Protein AF-A0A2P1BNP5-F1 (afdb_monomer_lite)

Foldseek 3Di:
DDDPDDPDVLVVWDDVVVVTGKDKDKDFCCLLDDDDVPGPSVVVLVCCLVLQFFQEKEWAAALQDAPGRTTMIITMTINHDDPVRGQKYKYFYCRVQWDADDDPHSRGTDRDPVSVVVSVVCSVVLDDDDGMDIGGSCVSDDDDDPPDDPDDDDDDDDDPDDDDDDDDDDDDDDDDDDDDDDDDDDDD

Organism: Klebsiella pneumoniae (NCBI:txid573)

Secondary structure (DSSP, 8-state):
-PPSS---GGGGSPPGGGT--EEEEEEESHHHH-S-TTSHHHHHHHHHHHTT-EEEEEEPPTT-STT----EEEEEEESS--GGGTTEEEEEE-TT--EEEEEETTEEEE--HHHHHHHHHHHHH---SSSEEEEEGGGG-------PPP-------------------------------PPPP---

InterPro domains:
  IPR003356 DNA methylase, adenine-specific [PF02384] (19-125)
  IPR029063 S-adenosyl-L-methionine-dependent methyltransferase superfamily [G3DSA:3.40.50.150] (11-140)
  IPR029063 S-adenosyl-L-methionine-dependent methyltransferase superfamily [SSF53335] (18-157)
  IPR051537 DNA Adenine N(4)/N(6)-Methyltransferase [PTHR42933] (19-136)

pLDDT: mean 73.41, std 21.56, range [28.7, 96.56]

Sequence (188 aa):
MAPCCFDAPASKLELPINGGGRAAIVLSGSPLFNGGAASGESEIRRWLLEDDLIEAIVALPTDLFFRTNIATYLWILSNKKPQERKGKVQLINATDLWTSIRNEGNKRRIVSDEQRRQILDIYAAGETGALSRMLDYRTFGYRRIRVLRPLRMTLELIRWVWSGWKPKLPGKSSLTRIRHSGAKPSSR

Structure (mmCIF, N/CA/C/O backbone):
data_AF-A0A2P1BNP5-F1
#
_entry.id   AF-A0A2P1BNP5-F1
#
loop_
_atom_site.group_PDB
_atom_site.id
_atom_site.type_symbol
_atom_site.label_atom_id
_atom_site.label_alt_id
_atom_site.label_comp_id
_atom_site.label_asym_id
_atom_site.label_entity_id
_atom_site.label_seq_id
_atom_site.pdbx_PDB_ins_code
_atom_site.Cartn_x
_atom_site.Cartn_y
_atom_site.Cartn_z
_atom_site.occupancy
_atom_site.B_iso_or_equiv
_atom_site.auth_seq_id
_atom_site.auth_comp_id
_atom_site.auth_asym_id
_atom_site.auth_atom_id
_atom_site.pdbx_PDB_model_num
ATOM 1 N N . MET A 1 1 ? -3.995 9.244 25.325 1.00 28.70 1 MET A N 1
ATOM 2 C CA . MET A 1 1 ? -2.640 9.517 25.849 1.00 28.70 1 MET A CA 1
ATOM 3 C C . MET A 1 1 ? -1.662 9.076 24.770 1.00 28.70 1 MET A C 1
ATOM 5 O O . MET A 1 1 ? -1.373 7.893 24.675 1.00 28.70 1 MET A O 1
ATOM 9 N N . ALA A 1 2 ? -1.309 9.980 23.850 1.00 31.59 2 ALA A N 1
ATOM 10 C CA . ALA A 1 2 ? -0.394 9.665 22.753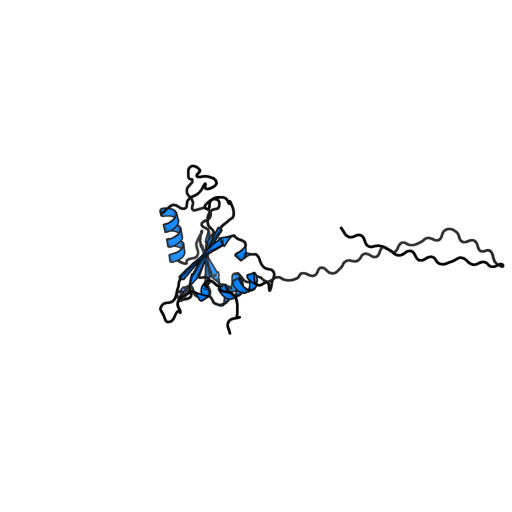 1.00 31.59 2 ALA A CA 1
ATOM 11 C C . ALA A 1 2 ? 1.033 9.581 23.318 1.00 31.59 2 ALA A C 1
ATOM 13 O O . ALA A 1 2 ? 1.411 10.481 24.073 1.00 31.59 2 ALA A O 1
ATOM 14 N N . PRO A 1 3 ? 1.806 8.520 23.033 1.00 45.09 3 PRO A N 1
ATOM 15 C CA . PRO A 1 3 ? 3.177 8.435 23.499 1.00 45.09 3 PRO A CA 1
ATOM 16 C C . PRO A 1 3 ? 3.979 9.569 22.856 1.00 45.09 3 PRO A C 1
ATOM 18 O O . PRO A 1 3 ? 4.014 9.729 21.637 1.00 45.09 3 PRO A O 1
ATOM 21 N N . CYS A 1 4 ? 4.570 10.390 23.716 1.00 32.16 4 CYS A N 1
ATOM 22 C CA . CYS A 1 4 ? 5.460 11.475 23.357 1.00 32.16 4 CYS A CA 1
ATOM 23 C C . CYS A 1 4 ? 6.640 10.929 22.536 1.00 32.16 4 CYS A C 1
ATOM 25 O O . CYS A 1 4 ? 7.206 9.893 22.881 1.00 32.16 4 CYS A O 1
ATOM 27 N N . CYS A 1 5 ? 7.032 11.678 21.504 1.00 33.69 5 CYS A N 1
ATOM 28 C CA . CYS A 1 5 ? 8.256 11.504 20.716 1.00 33.69 5 CYS A CA 1
ATOM 29 C C . CYS A 1 5 ? 8.222 10.414 19.631 1.00 33.69 5 CYS A C 1
ATOM 31 O O . CYS A 1 5 ? 8.955 9.443 19.730 1.00 33.69 5 CYS A O 1
ATOM 33 N N . PHE A 1 6 ? 7.460 10.611 18.551 1.00 39.75 6 PHE A N 1
ATOM 34 C CA . PHE A 1 6 ? 7.884 10.240 17.189 1.00 39.75 6 PHE A CA 1
ATOM 35 C C . PHE A 1 6 ? 6.990 10.989 16.187 1.00 39.75 6 PHE A C 1
ATOM 37 O O . PHE A 1 6 ? 5.772 10.826 16.215 1.00 39.75 6 PHE A O 1
ATOM 44 N N . ASP A 1 7 ? 7.576 11.823 15.320 1.00 46.25 7 ASP A N 1
ATOM 45 C CA . ASP A 1 7 ? 6.873 12.570 14.262 1.00 46.25 7 ASP A CA 1
ATOM 46 C C . ASP A 1 7 ? 6.370 11.624 13.161 1.00 46.25 7 ASP A C 1
ATOM 48 O O . ASP A 1 7 ? 6.858 11.619 12.026 1.00 46.25 7 ASP A O 1
ATOM 52 N N . ALA A 1 8 ? 5.396 10.778 13.494 1.00 58.34 8 ALA A N 1
ATOM 53 C CA . ALA A 1 8 ? 4.700 9.979 12.506 1.00 58.34 8 ALA A CA 1
ATOM 54 C C . ALA A 1 8 ? 4.024 10.931 11.503 1.00 58.34 8 ALA A C 1
ATOM 56 O O . ALA A 1 8 ? 3.438 11.925 11.917 1.00 58.34 8 ALA A O 1
ATOM 57 N N . 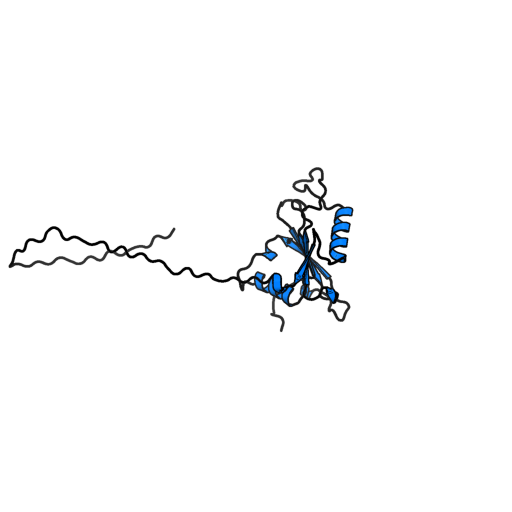PRO A 1 9 ? 4.037 10.653 10.190 1.00 63.75 9 PRO A N 1
ATOM 58 C CA . PRO A 1 9 ? 3.366 11.497 9.192 1.00 63.75 9 PRO A CA 1
ATOM 59 C C . PRO A 1 9 ? 1.876 11.735 9.491 1.00 63.75 9 PRO A C 1
ATOM 61 O O . PRO A 1 9 ? 1.317 12.736 9.057 1.00 63.75 9 PRO A O 1
ATOM 64 N N . ALA A 1 10 ? 1.257 10.865 10.292 1.00 66.56 10 ALA A N 1
ATOM 65 C CA . ALA A 1 10 ? -0.077 11.050 10.845 1.00 66.56 10 ALA A CA 1
ATOM 66 C C . ALA A 1 10 ? -0.240 12.325 11.700 1.00 66.56 10 ALA A C 1
ATOM 68 O O . ALA A 1 10 ? -1.316 12.915 11.677 1.00 66.56 10 ALA A O 1
ATOM 69 N N . SER A 1 11 ? 0.804 12.800 12.395 1.00 71.75 11 SER A N 1
ATOM 70 C CA . SER A 1 11 ? 0.753 14.036 13.198 1.00 71.75 11 SER A CA 1
ATOM 71 C C . SER A 1 11 ? 0.615 15.307 12.356 1.00 71.75 11 SER A C 1
ATOM 73 O O . SER A 1 11 ? 0.271 16.358 12.885 1.00 71.75 11 SER A O 1
ATOM 75 N N . LYS A 1 12 ? 0.870 15.210 11.044 1.00 78.25 12 LYS A N 1
ATOM 76 C CA . LYS A 1 12 ? 0.762 16.309 10.073 1.00 78.25 12 LYS A CA 1
ATOM 77 C C . LYS A 1 12 ? -0.579 16.318 9.331 1.00 78.25 12 LYS A C 1
ATOM 79 O O . LYS A 1 12 ? -0.776 17.164 8.466 1.00 78.25 12 LYS A O 1
ATOM 84 N N . LEU A 1 13 ? -1.478 15.371 9.614 1.00 83.88 13 LEU A N 1
ATOM 85 C CA . LEU A 1 13 ? -2.805 15.337 9.000 1.00 83.88 13 LEU A CA 1
ATOM 86 C C . LEU A 1 13 ? -3.741 16.326 9.701 1.00 83.88 13 LEU A C 1
ATOM 88 O O . LEU A 1 13 ? -3.820 16.345 10.928 1.00 83.88 13 LEU A O 1
ATOM 92 N N . GLU A 1 14 ? -4.504 17.086 8.915 1.00 87.06 14 GLU A N 1
ATOM 93 C CA . GLU A 1 14 ? -5.598 17.915 9.429 1.00 87.06 14 GLU A CA 1
ATOM 94 C C . GLU A 1 14 ? -6.606 17.082 10.217 1.00 87.06 14 GLU A C 1
ATOM 96 O O . GLU A 1 14 ? -6.898 15.936 9.863 1.00 87.06 14 GLU A O 1
ATOM 101 N N . LEU A 1 15 ? -7.167 17.657 11.279 1.00 85.19 15 LEU A N 1
ATOM 102 C CA . LEU A 1 15 ? -8.092 16.935 12.149 1.00 85.19 15 LEU A CA 1
ATOM 103 C C . LEU A 1 15 ? -9.378 16.544 11.394 1.00 85.19 15 LEU A C 1
ATOM 105 O O . LEU A 1 15 ? -9.860 17.317 10.561 1.00 85.19 15 LEU A O 1
ATOM 109 N N . PRO A 1 16 ? -10.015 15.399 11.716 1.00 85.56 16 PRO A N 1
ATOM 110 C CA . PRO A 1 16 ? -11.259 14.980 11.061 1.00 85.56 16 PRO A CA 1
ATOM 111 C C . PRO A 1 16 ? -12.390 16.019 11.142 1.00 85.56 16 PRO A C 1
ATOM 113 O O . PRO A 1 16 ? -13.162 16.155 10.193 1.00 85.56 16 PRO A O 1
ATOM 116 N N . ILE A 1 17 ? -12.450 16.787 12.240 1.00 86.38 17 ILE A N 1
ATOM 117 C CA . ILE A 1 17 ? -13.408 17.888 12.438 1.00 86.38 17 ILE A CA 1
ATOM 118 C C . ILE A 1 17 ? -13.224 19.025 11.420 1.00 86.38 17 ILE A C 1
ATOM 120 O O . ILE A 1 17 ? -14.203 19.647 11.020 1.00 86.38 17 ILE A O 1
ATOM 124 N N . ASN A 1 18 ? -11.999 19.228 10.928 1.00 89.06 18 ASN A N 1
ATOM 125 C CA . ASN A 1 18 ? -11.654 20.239 9.924 1.00 89.06 18 ASN A CA 1
ATOM 126 C C . ASN A 1 18 ? -11.715 19.693 8.487 1.00 89.06 18 ASN A C 1
ATOM 128 O O . ASN A 1 18 ? -11.251 20.341 7.555 1.00 89.06 18 ASN A O 1
ATOM 132 N N . GLY A 1 19 ? -12.267 18.493 8.286 1.00 86.25 19 GLY A N 1
ATOM 133 C CA . GLY A 1 19 ? -12.341 17.855 6.971 1.00 86.25 19 GLY A CA 1
ATOM 134 C C . GLY A 1 19 ? -11.362 16.700 6.769 1.00 86.25 19 GLY A C 1
ATOM 135 O O . GLY A 1 19 ? -11.551 15.957 5.805 1.00 86.25 19 GLY A O 1
ATOM 136 N N . GLY A 1 20 ? -10.432 16.477 7.703 1.00 90.00 20 GLY A N 1
ATOM 137 C CA . GLY A 1 20 ? -9.472 15.374 7.680 1.00 90.00 20 GLY A CA 1
ATOM 138 C C . GLY A 1 20 ? -8.349 15.543 6.655 1.00 90.00 20 GLY A C 1
ATOM 139 O O . GLY A 1 20 ? -8.291 16.514 5.905 1.00 90.00 20 GLY A O 1
ATOM 140 N N . GLY A 1 21 ? -7.459 14.556 6.608 1.00 90.56 21 GLY A N 1
ATOM 141 C CA . GLY A 1 21 ? -6.320 14.520 5.703 1.00 90.56 21 GLY A CA 1
ATOM 142 C C . GLY A 1 21 ? -6.088 13.140 5.096 1.00 90.56 21 GLY A C 1
ATOM 143 O O . GLY A 1 21 ? -6.515 12.101 5.617 1.00 90.56 21 GLY A O 1
ATOM 144 N N . ARG A 1 22 ? -5.372 13.143 3.971 1.00 92.62 22 ARG A N 1
ATOM 145 C CA . ARG A 1 22 ? -4.819 11.948 3.335 1.00 92.62 22 ARG A CA 1
ATOM 146 C C . ARG A 1 22 ? -3.345 12.159 3.049 1.00 92.62 22 ARG A C 1
ATOM 148 O O . ARG A 1 22 ? -2.949 13.228 2.595 1.00 92.62 22 ARG A O 1
ATOM 155 N N . ALA A 1 23 ? -2.550 11.130 3.298 1.00 92.44 23 ALA A N 1
ATOM 156 C CA . ALA A 1 23 ? -1.129 11.122 2.988 1.00 92.44 23 ALA A CA 1
ATOM 157 C C . ALA A 1 23 ? -0.751 9.810 2.310 1.00 92.44 23 ALA A C 1
ATOM 159 O O . ALA A 1 23 ? -1.390 8.780 2.516 1.00 92.44 23 ALA A O 1
ATOM 160 N N . ALA A 1 24 ? 0.313 9.850 1.519 1.00 91.94 24 ALA A N 1
ATOM 161 C CA . ALA A 1 24 ? 0.900 8.670 0.916 1.00 91.94 24 ALA A CA 1
ATOM 162 C C . ALA A 1 24 ? 2.379 8.595 1.296 1.00 91.94 24 ALA A C 1
ATOM 164 O O . ALA A 1 24 ? 3.098 9.591 1.205 1.00 91.94 24 ALA A O 1
ATOM 165 N N . ILE A 1 25 ? 2.830 7.422 1.732 1.00 90.38 25 ILE A N 1
ATOM 166 C CA . ILE A 1 25 ? 4.220 7.176 2.120 1.00 90.38 25 ILE A CA 1
ATOM 167 C C . ILE A 1 25 ? 4.780 6.090 1.211 1.00 90.38 25 ILE A C 1
ATOM 169 O O . ILE A 1 25 ? 4.173 5.031 1.052 1.00 90.38 25 ILE A O 1
ATOM 173 N N . VAL A 1 26 ? 5.949 6.346 0.632 1.00 89.19 26 VAL A N 1
ATOM 174 C CA . VAL A 1 26 ? 6.687 5.363 -0.163 1.00 89.19 26 VAL A CA 1
ATOM 175 C C . VAL A 1 26 ? 7.683 4.657 0.749 1.00 89.19 26 VAL A C 1
ATOM 177 O O . VAL A 1 26 ? 8.553 5.303 1.333 1.00 89.19 26 VAL A O 1
ATOM 180 N N . LEU A 1 27 ? 7.553 3.339 0.884 1.00 85.56 27 LEU A N 1
ATOM 181 C CA . LEU A 1 27 ? 8.371 2.511 1.772 1.00 85.56 27 LEU A CA 1
ATOM 182 C C . LEU A 1 27 ? 8.885 1.276 1.027 1.00 85.56 27 LEU A C 1
ATOM 184 O O . LEU A 1 27 ? 8.230 0.768 0.122 1.00 85.56 27 LEU A O 1
ATOM 188 N N . SER A 1 28 ? 10.043 0.745 1.417 1.00 80.94 28 SER A N 1
ATOM 189 C CA . SER A 1 28 ? 10.462 -0.597 0.983 1.00 80.94 28 SER A CA 1
ATOM 190 C C . SER A 1 28 ? 9.643 -1.680 1.705 1.00 80.94 28 SER A C 1
ATOM 192 O O . SER A 1 28 ? 8.798 -1.374 2.540 1.00 80.94 28 SER A O 1
ATOM 194 N N . GLY A 1 29 ? 9.876 -2.967 1.431 1.00 71.19 29 GLY A N 1
ATOM 195 C CA . GLY A 1 29 ? 9.200 -4.052 2.167 1.00 71.19 29 GLY A CA 1
ATOM 196 C C . GLY A 1 29 ? 9.537 -4.133 3.665 1.00 71.19 29 GLY A C 1
ATOM 197 O O . GLY A 1 29 ? 8.835 -4.811 4.409 1.00 71.19 29 GLY A O 1
ATOM 198 N N . SER A 1 30 ? 10.582 -3.436 4.126 1.00 71.25 30 SER A N 1
ATOM 199 C CA . SER A 1 30 ? 11.068 -3.502 5.512 1.00 71.25 30 SER A CA 1
ATOM 200 C C . SER A 1 30 ? 9.984 -3.136 6.547 1.00 71.25 30 SER A C 1
ATOM 202 O O . SER A 1 30 ? 9.686 -3.978 7.389 1.00 71.25 30 SER A O 1
ATOM 204 N N . PRO A 1 31 ? 9.283 -1.988 6.470 1.00 67.38 31 PRO A N 1
ATOM 205 C CA . PRO A 1 31 ? 8.237 -1.626 7.435 1.00 67.38 31 PRO A CA 1
ATOM 206 C C . PRO A 1 31 ? 7.042 -2.586 7.544 1.00 67.38 31 PRO A C 1
ATOM 208 O O . PRO A 1 31 ? 6.312 -2.519 8.532 1.00 67.38 31 PRO A O 1
ATOM 211 N N . LEU A 1 32 ? 6.825 -3.493 6.584 1.00 62.72 32 LEU A N 1
ATOM 212 C CA . LEU A 1 32 ? 5.773 -4.516 6.683 1.00 62.72 32 LEU A CA 1
ATOM 213 C C . LEU A 1 32 ? 6.154 -5.663 7.630 1.00 62.72 32 LEU A C 1
ATOM 215 O O . LEU A 1 32 ? 5.275 -6.237 8.270 1.00 62.72 32 LEU A O 1
ATOM 219 N N . PHE A 1 33 ? 7.448 -5.983 7.730 1.00 60.22 33 PHE A N 1
ATOM 220 C CA . PHE A 1 33 ? 7.918 -7.245 8.316 1.00 60.22 33 PHE A CA 1
ATOM 221 C C . PHE A 1 33 ? 9.039 -7.087 9.346 1.00 60.22 33 PHE A C 1
ATOM 223 O O . PHE A 1 33 ? 9.265 -7.989 10.153 1.00 60.22 33 PHE A O 1
ATOM 230 N N . ASN A 1 34 ? 9.734 -5.953 9.334 1.00 54.12 34 ASN A N 1
ATOM 231 C CA . ASN A 1 34 ? 10.836 -5.680 10.239 1.00 54.12 34 ASN A CA 1
ATOM 232 C C . ASN A 1 34 ? 10.332 -5.114 11.570 1.00 54.12 34 ASN A C 1
ATOM 234 O O . ASN A 1 34 ? 9.209 -4.606 11.691 1.00 54.12 34 ASN A O 1
ATOM 238 N N . GLY A 1 35 ? 11.178 -5.305 12.578 1.00 53.62 35 GLY A N 1
ATOM 239 C CA . GLY A 1 35 ? 10.889 -5.060 13.978 1.00 53.62 35 GLY A CA 1
ATOM 240 C C . GLY A 1 35 ? 10.599 -6.349 14.750 1.00 53.62 35 GLY A C 1
ATOM 241 O O . GLY A 1 35 ? 9.701 -7.122 14.420 1.00 53.62 35 GLY A O 1
ATOM 242 N N . GLY A 1 36 ? 11.360 -6.600 15.817 1.00 52.84 36 GLY A N 1
ATOM 243 C CA . GLY A 1 36 ? 10.993 -7.621 16.798 1.00 52.84 36 GLY A CA 1
ATOM 244 C C . GLY A 1 36 ? 9.643 -7.289 17.444 1.00 52.84 36 GLY A C 1
ATOM 245 O O . GLY A 1 36 ? 9.189 -6.147 17.412 1.00 52.84 36 GLY A O 1
ATOM 246 N N . ALA A 1 37 ? 8.984 -8.274 18.059 1.00 53.38 37 ALA A N 1
ATOM 247 C CA . ALA A 1 37 ? 7.859 -7.966 18.941 1.00 53.38 37 ALA A CA 1
ATOM 248 C C . ALA A 1 37 ? 8.339 -6.961 20.008 1.00 53.38 37 ALA A C 1
ATOM 250 O O . ALA A 1 37 ? 9.377 -7.208 20.623 1.00 53.38 37 ALA A O 1
ATOM 251 N N . ALA A 1 38 ? 7.617 -5.849 20.181 1.00 55.09 38 ALA A N 1
ATOM 252 C CA . ALA A 1 38 ? 7.975 -4.724 21.052 1.00 55.09 38 ALA A CA 1
ATOM 253 C C . ALA A 1 38 ? 9.215 -3.889 20.646 1.00 55.09 38 ALA A C 1
ATOM 255 O O . ALA A 1 38 ? 9.773 -3.180 21.481 1.00 55.09 38 ALA A O 1
ATOM 256 N N . SER A 1 39 ? 9.666 -3.927 19.385 1.00 62.59 39 SER A N 1
ATOM 257 C CA . SER A 1 39 ? 10.577 -2.889 18.868 1.00 62.59 39 SER A CA 1
ATOM 258 C C . SER A 1 39 ? 9.794 -1.652 18.416 1.00 62.59 39 SER A C 1
ATOM 260 O O . SER A 1 39 ? 8.647 -1.778 17.990 1.00 62.59 39 SER A O 1
ATOM 262 N N . GLY A 1 40 ? 10.421 -0.469 18.420 1.00 61.50 40 GLY A N 1
ATOM 263 C CA . GLY A 1 40 ? 9.755 0.789 18.040 1.00 61.50 40 GLY A CA 1
ATOM 264 C C . GLY A 1 40 ? 9.051 0.741 16.675 1.00 61.50 40 GLY A C 1
ATOM 265 O O . GLY A 1 40 ? 7.919 1.189 16.552 1.00 61.50 40 GLY A O 1
ATOM 266 N N . GLU A 1 41 ? 9.655 0.100 15.670 1.00 67.81 41 GLU A N 1
ATOM 267 C CA . GLU A 1 41 ? 9.045 -0.088 14.339 1.00 67.81 41 GLU A CA 1
ATOM 268 C C . GLU A 1 41 ? 7.763 -0.944 14.367 1.00 67.81 41 GLU A C 1
ATOM 270 O O . GLU A 1 41 ? 6.793 -0.641 13.670 1.00 67.81 41 GLU A O 1
ATOM 275 N N . SER A 1 42 ? 7.732 -1.993 15.199 1.00 67.62 42 SER A N 1
ATOM 276 C CA . SER A 1 42 ? 6.552 -2.846 15.369 1.00 67.62 42 SER A CA 1
ATOM 277 C C . SER A 1 42 ? 5.425 -2.107 16.080 1.00 67.62 42 SER A C 1
ATOM 279 O O . SER A 1 42 ? 4.265 -2.285 15.710 1.00 67.62 42 SER A O 1
ATOM 281 N N . GLU A 1 43 ? 5.760 -1.259 17.055 1.00 73.81 43 GLU A N 1
ATOM 282 C CA . GLU A 1 43 ? 4.782 -0.433 17.766 1.00 73.81 43 GLU A CA 1
ATOM 283 C C . GLU A 1 43 ? 4.211 0.670 16.868 1.00 73.81 43 GLU A C 1
ATOM 285 O O . GLU A 1 43 ? 3.007 0.897 16.894 1.00 73.81 43 GLU A O 1
ATOM 290 N N . ILE A 1 44 ? 5.017 1.289 15.996 1.00 78.69 44 ILE A N 1
ATOM 291 C CA . ILE A 1 44 ? 4.515 2.276 15.021 1.00 78.69 44 ILE A CA 1
ATOM 292 C C . ILE A 1 44 ? 3.530 1.621 14.045 1.00 78.69 44 ILE A C 1
ATOM 294 O O . ILE A 1 44 ? 2.443 2.151 13.819 1.00 78.69 44 ILE A O 1
ATOM 298 N N . ARG A 1 45 ? 3.872 0.452 13.484 1.00 82.25 45 ARG A N 1
ATOM 299 C CA . ARG A 1 45 ? 2.966 -0.293 12.590 1.00 82.25 45 ARG A CA 1
ATOM 300 C C . ARG A 1 45 ? 1.676 -0.685 13.308 1.00 82.25 45 ARG A C 1
ATOM 302 O O . ARG A 1 45 ? 0.597 -0.550 12.737 1.00 82.25 45 ARG A O 1
ATOM 309 N N . ARG A 1 46 ? 1.792 -1.157 14.551 1.00 81.81 46 ARG A N 1
ATOM 310 C CA . ARG A 1 46 ? 0.645 -1.496 15.395 1.00 81.81 46 ARG A CA 1
ATOM 311 C C . ARG A 1 46 ? -0.245 -0.279 15.627 1.00 81.81 46 ARG A C 1
ATOM 313 O O . ARG A 1 46 ? -1.437 -0.371 15.374 1.00 81.81 46 ARG A O 1
ATOM 320 N N . TRP A 1 47 ? 0.336 0.846 16.032 1.00 85.81 47 TRP A N 1
ATOM 321 C CA . TRP A 1 47 ? -0.381 2.092 16.280 1.00 85.81 47 TRP A CA 1
ATOM 322 C C . TRP A 1 47 ? -1.118 2.589 15.030 1.00 85.81 47 TRP A C 1
ATOM 324 O O . TRP A 1 47 ? -2.304 2.881 15.106 1.00 85.81 47 TRP A O 1
ATOM 334 N N . LEU A 1 48 ? -0.468 2.585 13.859 1.00 87.31 48 LEU A N 1
ATOM 335 C CA . LEU A 1 48 ? -1.095 2.986 12.592 1.00 87.31 48 LEU A CA 1
ATOM 336 C C . LEU A 1 48 ? -2.284 2.094 12.180 1.00 87.31 48 LEU A C 1
ATOM 338 O O . LEU A 1 48 ? -3.216 2.574 11.532 1.00 87.31 48 LEU A O 1
ATOM 342 N N . LEU A 1 49 ? -2.239 0.799 12.509 1.00 87.31 49 LEU A N 1
ATOM 343 C CA . LEU A 1 49 ? -3.329 -0.145 12.244 1.00 87.31 49 LEU A CA 1
ATOM 344 C C . LEU A 1 49 ? -4.453 -0.032 13.284 1.00 87.31 49 LEU A C 1
ATOM 346 O O . LEU A 1 49 ? -5.621 -0.051 12.911 1.00 87.31 49 LEU A O 1
ATOM 350 N N . GLU A 1 50 ? -4.111 0.067 14.571 1.00 87.50 50 GLU A N 1
ATOM 351 C CA . GLU A 1 50 ? -5.076 0.147 15.676 1.00 87.50 50 GLU A CA 1
ATOM 352 C C . GLU A 1 50 ? -5.824 1.487 15.709 1.00 87.50 50 GLU A C 1
ATOM 354 O O . GLU A 1 50 ? -7.011 1.494 16.028 1.00 87.50 50 GLU A O 1
ATOM 359 N N . ASP A 1 51 ? -5.175 2.590 15.323 1.00 89.56 51 ASP A N 1
ATOM 360 C CA . ASP A 1 51 ? -5.800 3.916 15.172 1.00 89.56 51 ASP A CA 1
ATOM 361 C C . ASP A 1 51 ? -6.559 4.068 13.834 1.00 89.56 51 ASP A C 1
ATOM 363 O O . ASP A 1 51 ? -7.018 5.149 13.478 1.00 89.56 51 ASP A O 1
ATOM 367 N N . ASP A 1 52 ? -6.694 2.976 13.071 1.00 92.44 52 ASP A N 1
ATOM 368 C CA . ASP A 1 52 ? -7.405 2.910 11.789 1.00 92.44 52 ASP A CA 1
ATOM 369 C C . ASP A 1 52 ? -6.918 3.943 10.754 1.00 92.44 52 ASP A C 1
ATOM 371 O O . ASP A 1 52 ? -7.693 4.439 9.939 1.00 92.44 52 ASP A O 1
ATOM 375 N N . LEU A 1 53 ? -5.618 4.253 10.741 1.00 92.38 53 LEU A N 1
ATOM 376 C CA . LEU A 1 53 ? -5.052 5.275 9.855 1.00 92.38 53 LEU A CA 1
ATOM 377 C C . LEU A 1 53 ? -4.677 4.731 8.474 1.00 92.38 53 LEU A C 1
ATOM 379 O O . LEU A 1 53 ? -4.754 5.461 7.488 1.00 92.38 53 LEU A O 1
ATOM 383 N N . ILE A 1 54 ? -4.271 3.463 8.364 1.00 93.38 54 ILE A N 1
ATOM 384 C CA . ILE A 1 54 ? -3.848 2.865 7.082 1.00 93.38 54 ILE A CA 1
ATOM 385 C C . ILE A 1 54 ? -5.077 2.472 6.269 1.00 93.38 54 ILE A C 1
ATOM 387 O O . ILE A 1 54 ? -5.799 1.558 6.651 1.00 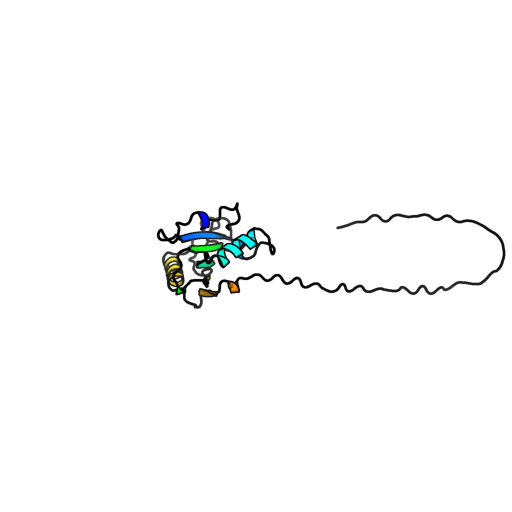93.38 54 ILE A O 1
ATOM 391 N N . GLU A 1 55 ? -5.323 3.131 5.143 1.00 94.94 55 GLU A N 1
ATOM 392 C CA . GLU A 1 55 ? -6.470 2.858 4.270 1.00 94.94 55 GLU A CA 1
ATOM 393 C C . GLU A 1 55 ? -6.147 1.817 3.188 1.00 94.94 55 GLU A C 1
ATOM 395 O O . GLU A 1 55 ? -6.963 0.932 2.913 1.00 94.94 55 GLU A O 1
ATOM 400 N N . ALA A 1 56 ? -4.950 1.890 2.596 1.00 95.38 56 ALA A N 1
ATOM 401 C CA . ALA A 1 56 ? -4.507 0.942 1.579 1.00 95.38 56 ALA A CA 1
ATOM 402 C C . ALA A 1 56 ? -2.984 0.753 1.561 1.00 95.38 56 ALA A C 1
ATOM 404 O O . ALA A 1 56 ? -2.227 1.668 1.885 1.00 95.38 56 ALA A O 1
ATOM 405 N N . ILE A 1 57 ? -2.540 -0.430 1.135 1.00 94.31 57 ILE A N 1
ATOM 406 C CA . ILE A 1 57 ? -1.138 -0.758 0.868 1.00 94.31 57 ILE A CA 1
ATOM 407 C C . ILE A 1 57 ? -1.043 -1.290 -0.562 1.00 94.31 57 ILE A C 1
ATOM 409 O O . ILE A 1 57 ? -1.639 -2.317 -0.891 1.00 94.31 57 ILE A O 1
ATOM 413 N N . VAL A 1 58 ? -0.286 -0.594 -1.410 1.00 95.56 58 VAL A N 1
ATOM 414 C CA . VAL A 1 58 ? -0.117 -0.930 -2.831 1.00 95.56 58 VAL A CA 1
ATOM 415 C C . VAL A 1 58 ? 1.290 -1.462 -3.066 1.00 95.56 58 VAL A C 1
ATOM 417 O O . VAL A 1 58 ? 2.259 -0.742 -2.837 1.00 95.56 58 VAL A O 1
ATOM 420 N N . ALA A 1 59 ? 1.415 -2.703 -3.531 1.00 94.12 59 ALA A N 1
ATOM 421 C CA . ALA A 1 59 ? 2.685 -3.277 -3.969 1.00 94.12 59 ALA A CA 1
ATOM 422 C C . ALA A 1 59 ? 2.984 -2.833 -5.405 1.00 94.12 59 ALA A C 1
ATOM 424 O O . ALA A 1 59 ? 2.208 -3.130 -6.312 1.00 94.12 59 ALA A O 1
ATOM 425 N N . LEU A 1 60 ? 4.087 -2.114 -5.612 1.00 93.00 60 LEU A N 1
ATOM 426 C CA . LEU A 1 60 ? 4.474 -1.578 -6.918 1.00 93.00 60 LEU A CA 1
ATOM 427 C C . LEU A 1 60 ? 5.471 -2.499 -7.644 1.00 93.00 60 LEU A C 1
ATOM 429 O O . LEU A 1 60 ? 6.164 -3.292 -6.997 1.00 93.00 60 LEU A O 1
ATOM 433 N N . PRO A 1 61 ? 5.597 -2.376 -8.979 1.00 91.19 61 PRO A N 1
ATOM 434 C CA . PRO A 1 61 ? 6.612 -3.091 -9.746 1.00 91.19 61 PRO A CA 1
ATOM 435 C C . PRO A 1 61 ? 8.034 -2.799 -9.245 1.00 91.19 61 PRO A C 1
ATOM 437 O O . PRO A 1 61 ? 8.364 -1.667 -8.881 1.00 91.19 61 PRO A O 1
ATOM 440 N N . THR A 1 62 ? 8.908 -3.809 -9.290 1.00 88.69 62 THR A N 1
ATOM 441 C CA . THR A 1 62 ? 10.360 -3.598 -9.136 1.00 88.69 62 THR A CA 1
ATOM 442 C C . THR A 1 62 ? 10.902 -2.765 -10.298 1.00 88.69 62 THR A C 1
ATOM 444 O O . THR A 1 62 ? 10.238 -2.623 -11.322 1.00 88.69 62 THR A O 1
ATOM 447 N N . ASP A 1 63 ? 12.110 -2.215 -10.166 1.00 85.12 63 ASP A N 1
ATOM 448 C CA . ASP A 1 63 ? 12.800 -1.475 -11.242 1.00 85.12 63 ASP A CA 1
ATOM 449 C C . ASP A 1 63 ? 12.070 -0.204 -11.727 1.00 85.12 63 ASP A C 1
ATOM 451 O O . ASP A 1 63 ? 12.335 0.300 -12.826 1.00 85.12 63 ASP A O 1
ATOM 455 N N . LEU A 1 64 ? 11.155 0.316 -10.898 1.00 82.62 64 LEU A N 1
ATOM 456 C CA . LEU A 1 64 ? 10.450 1.584 -11.105 1.00 82.62 64 LEU A CA 1
ATOM 457 C C . LEU A 1 64 ? 11.321 2.794 -10.730 1.00 82.62 64 LEU A C 1
ATOM 459 O O . LEU A 1 64 ? 11.267 3.839 -11.383 1.00 82.62 64 LEU A O 1
ATOM 463 N N . PHE A 1 65 ? 12.131 2.648 -9.677 1.00 80.81 65 PHE A N 1
ATOM 464 C CA . PHE A 1 65 ? 13.042 3.677 -9.183 1.00 80.81 65 PHE A CA 1
ATOM 465 C C . PHE A 1 65 ? 14.461 3.448 -9.694 1.00 80.81 65 PHE A C 1
ATOM 467 O O . PHE A 1 65 ? 14.935 2.321 -9.833 1.00 80.81 65 PHE A O 1
ATOM 474 N N . PHE A 1 66 ? 15.179 4.542 -9.938 1.00 70.19 66 PHE A N 1
ATOM 475 C CA . PHE A 1 66 ? 16.579 4.469 -10.328 1.00 70.19 66 PHE A CA 1
ATOM 476 C C . PHE A 1 66 ? 17.417 3.819 -9.213 1.00 70.19 66 PHE A C 1
ATOM 478 O O . PHE A 1 66 ? 17.271 4.164 -8.041 1.00 70.19 66 PHE A O 1
ATOM 485 N N . ARG A 1 67 ? 18.363 2.952 -9.603 1.00 63.22 67 ARG A N 1
ATOM 486 C CA . ARG A 1 67 ? 19.425 2.351 -8.763 1.00 63.22 67 ARG A CA 1
ATOM 487 C C . ARG A 1 67 ? 19.036 1.174 -7.857 1.00 63.22 67 ARG A C 1
ATOM 489 O O . ARG A 1 67 ? 19.943 0.602 -7.264 1.00 63.22 67 ARG A O 1
ATOM 496 N N . THR A 1 68 ? 17.771 0.756 -7.778 1.00 70.38 68 THR A N 1
ATOM 497 C CA . THR A 1 68 ? 17.392 -0.403 -6.949 1.00 70.38 68 THR A CA 1
ATOM 498 C C . THR A 1 68 ? 16.286 -1.261 -7.563 1.00 70.38 68 THR A C 1
ATOM 500 O O . THR A 1 68 ? 15.325 -0.740 -8.121 1.00 70.38 68 THR A O 1
ATOM 503 N N . ASN A 1 69 ? 16.419 -2.583 -7.425 1.00 76.75 69 ASN A N 1
ATOM 504 C CA . ASN A 1 69 ? 15.396 -3.569 -7.782 1.00 76.75 69 ASN A CA 1
ATOM 505 C C . ASN A 1 69 ? 14.505 -3.950 -6.580 1.00 76.75 69 ASN A C 1
ATOM 507 O O . ASN A 1 69 ? 13.757 -4.925 -6.643 1.00 76.75 69 ASN A O 1
ATOM 511 N N . ILE A 1 70 ? 14.593 -3.206 -5.471 1.00 81.06 70 ILE A N 1
ATOM 512 C CA . ILE A 1 70 ? 13.842 -3.494 -4.247 1.00 81.06 70 ILE A CA 1
ATOM 513 C C . ILE A 1 70 ? 12.345 -3.248 -4.468 1.00 81.06 70 ILE A C 1
ATOM 515 O O . ILE A 1 70 ? 11.927 -2.198 -4.962 1.00 81.06 70 ILE A O 1
ATOM 519 N N . ALA A 1 71 ? 11.530 -4.213 -4.035 1.00 83.12 71 ALA A N 1
ATOM 520 C CA . ALA A 1 71 ? 10.081 -4.071 -3.990 1.00 83.12 71 ALA A CA 1
ATOM 521 C C . ALA A 1 71 ? 9.681 -2.866 -3.124 1.00 83.12 71 ALA A C 1
ATOM 523 O O . ALA A 1 71 ? 10.089 -2.744 -1.962 1.00 83.12 71 ALA A O 1
ATOM 524 N N . THR A 1 72 ? 8.875 -1.985 -3.709 1.00 87.94 72 THR A N 1
ATOM 525 C CA . THR A 1 72 ? 8.421 -0.745 -3.080 1.00 87.94 72 THR A CA 1
ATOM 526 C C . THR A 1 72 ? 6.915 -0.801 -2.868 1.00 87.94 72 THR A C 1
ATOM 528 O O . THR A 1 72 ? 6.179 -1.347 -3.690 1.00 87.94 72 THR A O 1
ATOM 531 N N . TYR A 1 73 ? 6.464 -0.225 -1.763 1.00 91.81 73 TYR A N 1
ATOM 532 C CA . TYR A 1 73 ? 5.076 -0.190 -1.342 1.00 91.81 73 TYR A CA 1
ATOM 533 C C . TYR A 1 73 ? 4.629 1.252 -1.133 1.00 91.81 73 TYR A C 1
ATOM 535 O O . TYR A 1 73 ? 5.376 2.075 -0.598 1.00 91.81 73 TYR A O 1
ATOM 543 N N . LEU A 1 74 ? 3.391 1.541 -1.519 1.00 93.06 74 LEU A N 1
ATOM 544 C CA . LEU A 1 74 ? 2.720 2.800 -1.223 1.00 93.06 74 LEU A CA 1
ATOM 545 C C . LEU A 1 74 ? 1.726 2.576 -0.089 1.00 93.06 74 LEU A C 1
ATOM 547 O O . LEU A 1 74 ? 0.789 1.792 -0.233 1.00 93.06 74 LEU A O 1
ATOM 551 N N . TRP A 1 75 ? 1.934 3.251 1.034 1.00 92.94 75 TRP A N 1
ATOM 552 C CA . TRP A 1 75 ? 1.006 3.243 2.158 1.00 92.94 75 TRP A CA 1
ATOM 553 C C . TRP A 1 75 ? 0.139 4.486 2.076 1.00 92.94 75 TRP A C 1
ATOM 555 O O . TRP A 1 75 ? 0.647 5.603 2.169 1.00 92.94 75 TRP A O 1
ATOM 565 N N . ILE A 1 76 ? -1.160 4.286 1.897 1.00 94.44 76 ILE A N 1
ATOM 566 C CA . ILE A 1 76 ? -2.155 5.351 1.886 1.00 94.44 76 ILE A CA 1
ATOM 567 C C . ILE A 1 76 ? -2.734 5.466 3.287 1.00 94.44 76 ILE A C 1
ATOM 569 O O . ILE A 1 76 ? -3.297 4.505 3.813 1.00 94.44 76 ILE A O 1
ATOM 573 N N . LEU A 1 77 ? -2.583 6.640 3.887 1.00 93.56 77 LEU A N 1
ATOM 574 C CA . LEU A 1 77 ? -3.109 6.970 5.200 1.00 93.56 77 LEU A CA 1
ATOM 575 C C . LEU A 1 77 ? -4.296 7.919 5.046 1.00 93.56 77 LEU A C 1
ATOM 577 O O . LEU A 1 77 ? -4.240 8.869 4.261 1.00 93.56 77 LEU A O 1
ATOM 581 N N . SER A 1 78 ? -5.346 7.698 5.829 1.00 93.69 78 SER A N 1
ATOM 582 C CA . SER A 1 78 ? -6.458 8.631 5.973 1.00 93.69 78 SER A CA 1
ATOM 583 C C . SER A 1 78 ? -7.027 8.569 7.381 1.00 93.69 78 SER A C 1
ATOM 585 O O . SER A 1 78 ? -7.318 7.489 7.883 1.00 93.69 78 SER A O 1
ATOM 587 N N . ASN A 1 79 ? -7.249 9.735 7.984 1.00 92.06 79 ASN A N 1
ATOM 588 C CA . ASN A 1 79 ? -7.974 9.859 9.253 1.00 92.06 79 ASN A CA 1
ATOM 589 C C . ASN A 1 79 ? -9.480 10.136 9.056 1.00 92.06 79 ASN A C 1
ATOM 591 O O . ASN A 1 79 ? -10.213 10.338 10.023 1.00 92.06 79 ASN A O 1
ATOM 595 N N . LYS A 1 80 ? -9.951 10.144 7.802 1.00 92.75 80 LYS A N 1
ATOM 596 C CA . LYS A 1 80 ? -11.356 10.337 7.429 1.00 92.75 80 LYS A CA 1
ATOM 597 C C . LYS A 1 80 ? -11.781 9.271 6.426 1.00 92.75 80 LYS A C 1
ATOM 599 O O . LYS A 1 80 ? -12.111 9.546 5.273 1.00 92.75 80 LYS A O 1
ATOM 604 N N . LYS A 1 81 ? -11.758 8.026 6.890 1.00 93.00 81 LYS A N 1
ATOM 605 C CA . LYS A 1 81 ? -12.217 6.881 6.109 1.00 93.00 81 LYS A CA 1
ATOM 606 C C . LYS A 1 81 ? -13.747 6.872 5.985 1.00 93.00 81 LYS A C 1
ATOM 608 O O . LYS A 1 81 ? -14.431 7.120 6.987 1.00 93.00 81 LYS A O 1
ATOM 613 N N . PRO A 1 82 ? -14.291 6.530 4.803 1.00 91.50 82 PRO A N 1
ATOM 614 C CA . PRO A 1 82 ? -15.697 6.174 4.652 1.00 91.50 82 PRO A CA 1
ATOM 615 C C . PRO A 1 82 ? -16.089 5.031 5.593 1.00 91.50 82 PRO A C 1
ATOM 617 O O . PRO A 1 82 ? -15.260 4.182 5.934 1.00 91.50 82 PRO A O 1
ATOM 620 N N . GLN A 1 83 ? -17.351 5.002 6.017 1.00 91.75 83 GLN A N 1
ATOM 621 C CA . GLN A 1 83 ? -17.823 4.083 7.055 1.00 91.75 83 GLN A CA 1
ATOM 622 C C . GLN A 1 83 ? -17.615 2.610 6.665 1.00 91.75 83 GLN A C 1
ATOM 624 O O . GLN A 1 83 ? -17.250 1.789 7.502 1.00 91.75 83 GLN A O 1
ATOM 629 N N . GLU A 1 84 ? -17.774 2.289 5.386 1.00 91.62 84 GLU A N 1
ATOM 630 C CA . GLU A 1 84 ? -17.608 0.960 4.802 1.00 91.62 84 GLU A 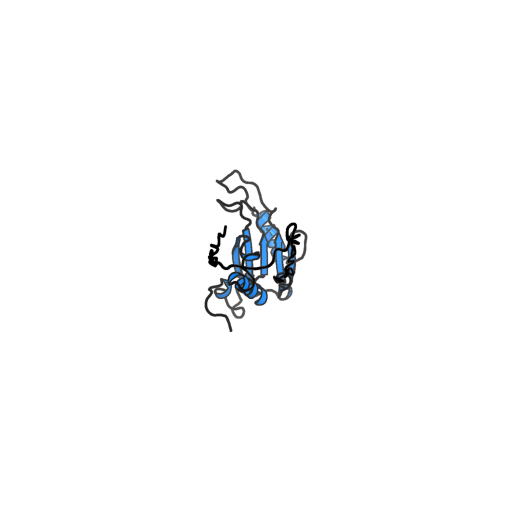CA 1
ATOM 631 C C . GLU A 1 84 ? -16.149 0.454 4.792 1.00 91.62 84 GLU A C 1
ATOM 633 O O . GLU A 1 84 ? -15.917 -0.765 4.741 1.00 91.62 84 GLU A O 1
ATOM 638 N N . ARG A 1 85 ? -15.175 1.375 4.901 1.00 92.94 85 ARG A N 1
ATOM 639 C CA . ARG A 1 85 ? -13.723 1.103 4.915 1.00 92.94 85 ARG A CA 1
ATOM 640 C C . ARG A 1 85 ? -13.099 1.171 6.312 1.00 92.94 85 ARG A C 1
ATOM 642 O O . ARG A 1 85 ? -11.922 0.844 6.449 1.00 92.94 85 ARG A O 1
ATOM 649 N N . LYS A 1 86 ? -13.852 1.573 7.340 1.00 93.25 86 LYS A N 1
ATOM 650 C CA . LYS A 1 86 ? -13.347 1.626 8.721 1.00 93.25 86 LYS A CA 1
ATOM 651 C C . LYS A 1 86 ? -12.957 0.247 9.242 1.00 93.25 86 LYS A C 1
ATOM 653 O O . LYS A 1 86 ? -13.646 -0.741 8.983 1.00 93.25 86 LYS A O 1
ATOM 658 N N . GLY A 1 87 ? -11.845 0.191 9.972 1.00 93.38 87 GLY A N 1
ATOM 659 C CA . GLY A 1 87 ? -11.258 -1.042 10.507 1.00 93.38 87 GLY A CA 1
ATOM 660 C C . GLY A 1 87 ? -10.738 -2.001 9.432 1.00 93.38 87 GLY A C 1
ATOM 661 O O . GLY A 1 87 ? -10.387 -3.144 9.732 1.00 93.38 87 GLY A O 1
ATOM 662 N N . LYS A 1 88 ? -10.695 -1.565 8.171 1.00 94.25 88 LYS A N 1
ATOM 663 C CA . LYS A 1 88 ? -10.246 -2.375 7.047 1.00 94.25 88 LYS A CA 1
ATOM 664 C C . LYS A 1 88 ? -9.073 -1.708 6.342 1.00 94.25 88 LYS A C 1
ATOM 666 O O . LYS A 1 88 ? -8.961 -0.482 6.277 1.00 94.25 88 LYS A O 1
ATOM 671 N N . VAL A 1 89 ? -8.227 -2.551 5.770 1.00 94.50 89 VAL A N 1
ATOM 672 C CA . VAL A 1 89 ? -7.082 -2.171 4.950 1.00 94.50 89 VAL A CA 1
ATOM 673 C C . VAL A 1 89 ? -7.227 -2.846 3.595 1.00 94.50 89 VAL A C 1
ATOM 675 O O . VAL A 1 89 ? -7.412 -4.064 3.515 1.00 94.50 89 VAL A O 1
ATOM 678 N N . GLN A 1 90 ? -7.127 -2.060 2.527 1.00 96.00 90 GLN A N 1
ATOM 679 C CA . GLN A 1 90 ? -7.101 -2.597 1.173 1.00 96.00 90 GLN A CA 1
ATOM 680 C C . GLN A 1 90 ? -5.667 -2.963 0.783 1.00 96.00 90 GLN A C 1
ATOM 682 O O . GLN A 1 90 ? -4.784 -2.108 0.760 1.00 96.00 90 GLN A O 1
ATOM 687 N N . LEU A 1 91 ? -5.427 -4.220 0.432 1.00 95.38 91 LEU A N 1
ATOM 688 C CA . LEU A 1 91 ? -4.185 -4.638 -0.209 1.00 95.38 91 LEU A CA 1
ATOM 689 C C . LEU A 1 91 ? -4.376 -4.615 -1.718 1.00 95.38 91 LEU A C 1
ATOM 691 O O . LEU A 1 91 ? -5.365 -5.157 -2.214 1.00 95.38 91 LEU A O 1
ATOM 695 N N . ILE A 1 92 ? -3.446 -3.997 -2.440 1.00 96.44 92 ILE A N 1
ATOM 696 C CA . ILE A 1 92 ? -3.460 -3.928 -3.903 1.00 96.44 92 ILE A CA 1
ATOM 697 C C . ILE A 1 92 ? -2.136 -4.474 -4.426 1.00 96.44 92 ILE A C 1
ATOM 699 O O . ILE A 1 92 ? -1.068 -3.977 -4.067 1.00 96.44 92 ILE A O 1
ATOM 703 N N . ASN A 1 93 ? -2.203 -5.491 -5.281 1.00 95.25 93 ASN A N 1
ATOM 704 C CA . ASN A 1 93 ? -1.048 -6.019 -5.985 1.00 95.25 93 ASN A CA 1
ATOM 705 C C . ASN A 1 93 ? -0.955 -5.393 -7.382 1.00 95.25 93 ASN A C 1
ATOM 707 O O . ASN A 1 93 ? -1.702 -5.768 -8.282 1.00 95.25 93 ASN A O 1
ATOM 711 N N . ALA A 1 94 ? -0.032 -4.450 -7.556 1.00 95.19 94 ALA A N 1
ATOM 712 C CA . ALA A 1 94 ? 0.247 -3.795 -8.829 1.00 95.19 94 ALA A CA 1
ATOM 713 C C . ALA A 1 94 ? 1.630 -4.173 -9.388 1.00 95.19 94 ALA A C 1
ATOM 715 O O . ALA A 1 94 ? 2.133 -3.482 -10.271 1.00 95.19 94 ALA A O 1
ATOM 716 N N . THR A 1 95 ? 2.262 -5.256 -8.911 1.00 93.44 95 THR A N 1
ATOM 717 C CA . THR A 1 95 ? 3.628 -5.637 -9.326 1.00 93.44 95 THR A CA 1
ATOM 718 C C . THR A 1 95 ? 3.754 -5.915 -10.820 1.00 93.44 95 THR A C 1
ATOM 720 O O . THR A 1 95 ? 4.821 -5.693 -11.392 1.00 93.44 95 THR A O 1
ATOM 723 N N . ASP A 1 96 ? 2.659 -6.349 -11.446 1.00 93.44 96 ASP A N 1
ATOM 724 C CA . ASP A 1 96 ? 2.584 -6.689 -12.869 1.00 93.44 96 ASP A CA 1
ATOM 725 C C . ASP A 1 96 ? 2.036 -5.539 -13.734 1.00 93.44 96 ASP A C 1
ATOM 727 O O . ASP A 1 96 ? 1.987 -5.647 -14.957 1.00 93.44 96 ASP A O 1
ATOM 731 N N . LEU A 1 97 ? 1.669 -4.406 -13.123 1.00 92.88 97 LEU A N 1
ATOM 732 C CA . LEU A 1 97 ? 1.143 -3.229 -13.818 1.00 92.88 97 LEU A CA 1
ATOM 733 C C . LEU A 1 97 ? 2.277 -2.281 -14.211 1.00 92.88 97 LEU A C 1
ATOM 735 O O . LEU A 1 97 ? 2.494 -1.237 -13.595 1.00 92.88 97 LEU A O 1
ATOM 739 N N . TRP A 1 98 ? 3.025 -2.664 -15.240 1.00 93.44 98 TRP A N 1
ATOM 740 C CA . TRP A 1 98 ? 4.124 -1.863 -15.772 1.00 93.44 98 TRP A CA 1
ATOM 741 C C . TRP A 1 98 ? 4.242 -1.967 -17.290 1.00 93.44 98 TRP A C 1
ATOM 743 O O . TRP A 1 98 ? 3.746 -2.893 -17.927 1.00 93.44 98 TRP A O 1
ATOM 753 N N . THR A 1 99 ? 4.914 -0.988 -17.876 1.00 91.81 99 THR A N 1
ATOM 754 C CA . THR A 1 99 ? 5.303 -0.943 -19.282 1.00 91.81 99 THR A CA 1
ATOM 755 C C . THR A 1 99 ? 6.824 -0.915 -19.355 1.00 91.81 99 THR A C 1
ATOM 757 O O . THR A 1 99 ? 7.481 -0.229 -18.564 1.00 91.81 99 THR A O 1
ATOM 760 N N . SER A 1 100 ? 7.404 -1.700 -20.265 1.00 87.81 100 SER A N 1
ATOM 761 C CA . SER A 1 100 ? 8.852 -1.693 -20.476 1.00 87.81 100 SER A CA 1
ATOM 762 C C . SER A 1 100 ? 9.273 -0.401 -21.166 1.00 87.81 100 SER A C 1
ATOM 764 O O . SER A 1 100 ? 8.619 0.037 -22.110 1.00 87.81 100 SER A O 1
ATOM 766 N N . ILE A 1 101 ? 10.380 0.186 -20.722 1.00 86.12 101 ILE A N 1
ATOM 767 C CA . ILE A 1 101 ? 10.995 1.339 -21.383 1.00 86.12 101 ILE A CA 1
ATOM 768 C C . ILE A 1 101 ? 12.407 0.992 -21.842 1.00 86.12 101 ILE A C 1
ATOM 770 O O . ILE A 1 101 ? 13.076 0.136 -21.257 1.00 86.12 101 ILE A O 1
ATOM 774 N N . ARG A 1 102 ? 12.880 1.679 -22.886 1.00 76.88 102 ARG A N 1
ATOM 775 C CA . ARG A 1 102 ? 14.285 1.605 -23.292 1.00 76.88 102 ARG A CA 1
ATOM 776 C C . ARG A 1 102 ? 15.128 2.237 -22.179 1.00 76.88 102 ARG A C 1
ATOM 778 O O . ARG A 1 102 ? 14.816 3.332 -21.733 1.00 76.88 102 ARG A O 1
ATOM 785 N N . ASN A 1 103 ? 16.135 1.504 -21.707 1.00 66.69 103 ASN A N 1
ATOM 786 C CA . ASN A 1 103 ? 16.854 1.779 -20.458 1.00 66.69 103 ASN A CA 1
ATOM 787 C C . ASN A 1 103 ? 17.265 3.252 -20.273 1.00 66.69 103 ASN A C 1
ATOM 789 O O . ASN A 1 103 ? 18.051 3.782 -21.056 1.00 66.69 103 ASN A O 1
ATOM 793 N N . GLU A 1 104 ? 16.841 3.843 -19.155 1.00 65.00 104 GLU A N 1
ATOM 794 C CA . GLU A 1 104 ? 17.403 5.072 -18.583 1.00 65.00 104 GLU A CA 1
ATOM 795 C C . GLU A 1 104 ? 18.143 4.697 -17.284 1.00 65.00 104 GLU A C 1
ATOM 797 O O . GLU A 1 104 ? 17.597 4.735 -16.176 1.00 65.00 104 GLU A O 1
ATOM 802 N N . GLY A 1 105 ? 19.385 4.219 -17.411 1.00 69.81 105 GLY A N 1
ATOM 803 C CA . GLY A 1 105 ? 20.135 3.630 -16.292 1.00 69.81 105 GLY A CA 1
ATOM 804 C C . GLY A 1 105 ? 19.564 2.270 -15.852 1.00 69.81 105 GLY A C 1
ATOM 805 O O . GLY A 1 105 ? 19.345 1.393 -16.683 1.00 69.81 105 GLY A O 1
ATOM 806 N N . ASN A 1 106 ? 19.318 2.082 -14.547 1.00 66.44 106 ASN A N 1
ATOM 807 C CA . ASN A 1 106 ? 18.727 0.845 -13.994 1.00 66.44 106 ASN A CA 1
ATOM 808 C C . ASN A 1 106 ? 17.189 0.816 -14.039 1.00 66.44 106 ASN A C 1
ATOM 810 O O . ASN A 1 106 ? 16.588 -0.181 -13.645 1.00 66.44 106 ASN A O 1
ATOM 814 N N . LYS A 1 107 ? 16.543 1.896 -14.489 1.00 78.12 107 LYS A N 1
ATOM 815 C CA . LYS A 1 107 ? 15.086 1.960 -14.599 1.00 78.12 107 LYS A CA 1
ATOM 816 C C . LYS A 1 107 ? 14.650 1.250 -15.876 1.00 78.12 107 LYS A C 1
ATOM 818 O O . LYS A 1 107 ? 15.011 1.667 -16.977 1.00 78.12 107 LYS A O 1
ATOM 823 N N . ARG A 1 108 ? 13.882 0.173 -15.717 1.00 79.31 108 ARG A N 1
ATOM 824 C CA . ARG A 1 108 ? 13.422 -0.682 -16.832 1.00 79.31 108 ARG A CA 1
ATOM 825 C C . ARG A 1 108 ? 11.913 -0.663 -17.015 1.00 79.31 108 ARG A C 1
ATOM 827 O O . ARG A 1 108 ? 11.403 -1.132 -18.035 1.00 79.31 108 ARG A O 1
ATOM 834 N N . ARG A 1 109 ? 11.202 -0.149 -16.013 1.00 87.56 109 ARG A N 1
ATOM 835 C CA . ARG A 1 109 ? 9.749 -0.187 -15.925 1.00 87.56 109 ARG A CA 1
ATOM 836 C C . ARG A 1 109 ? 9.200 1.198 -15.625 1.00 87.56 109 ARG A C 1
ATOM 838 O O . ARG A 1 109 ? 9.791 1.978 -14.876 1.00 87.56 109 ARG A O 1
ATOM 845 N N . ILE A 1 110 ? 8.050 1.490 -16.211 1.00 90.19 110 ILE A N 1
ATOM 846 C CA . ILE A 1 110 ? 7.223 2.646 -15.878 1.00 90.19 110 ILE A CA 1
ATOM 847 C C . ILE A 1 110 ? 5.793 2.170 -15.645 1.00 90.19 110 ILE A C 1
ATOM 849 O O . ILE A 1 110 ? 5.350 1.231 -16.295 1.00 90.19 110 ILE A O 1
ATOM 853 N N . VAL A 1 111 ? 5.069 2.814 -14.735 1.00 92.25 111 VAL A N 1
ATOM 854 C CA . VAL A 1 111 ? 3.613 2.654 -14.647 1.00 92.25 111 VAL A CA 1
ATOM 855 C C . VAL A 1 111 ? 3.007 3.693 -15.586 1.00 92.25 111 VAL A C 1
ATOM 857 O O . VAL A 1 111 ? 3.158 4.894 -15.342 1.00 92.25 111 VAL A O 1
ATOM 860 N N . SER A 1 112 ? 2.405 3.250 -16.692 1.00 93.88 112 SER A N 1
ATOM 861 C CA . SER A 1 112 ? 1.793 4.154 -17.675 1.00 93.88 112 SER A CA 1
ATOM 862 C C . SER A 1 112 ? 0.577 4.881 -17.089 1.00 93.88 112 SER A C 1
ATOM 864 O O . SER A 1 112 ? 0.054 4.492 -16.046 1.00 93.88 112 SER A O 1
ATOM 866 N N . ASP A 1 113 ? 0.096 5.938 -17.750 1.00 94.88 113 ASP A N 1
ATOM 867 C CA . ASP A 1 113 ? -1.134 6.632 -17.331 1.00 94.88 113 ASP A CA 1
ATOM 868 C C . ASP A 1 113 ? -2.333 5.697 -17.205 1.00 94.88 113 ASP A C 1
ATOM 870 O O . ASP A 1 113 ? -3.097 5.800 -16.249 1.00 94.88 113 ASP A O 1
ATOM 874 N N . GLU A 1 114 ? -2.451 4.743 -18.122 1.00 95.56 114 GLU A N 1
ATOM 875 C CA . GLU A 1 114 ? -3.525 3.758 -18.099 1.00 95.56 114 GLU A CA 1
ATOM 876 C C . GLU A 1 114 ? -3.410 2.820 -16.895 1.00 95.56 114 GLU A C 1
ATOM 878 O O . GLU A 1 114 ? -4.373 2.601 -16.167 1.00 95.56 114 GLU A O 1
ATOM 883 N N . GLN A 1 115 ? -2.198 2.352 -16.599 1.00 95.50 115 GLN A N 1
ATOM 884 C CA . GLN A 1 115 ? -1.941 1.517 -15.424 1.00 95.50 115 GLN A CA 1
ATOM 885 C C . GLN A 1 115 ? -2.159 2.295 -14.120 1.00 95.50 115 GLN A C 1
ATOM 887 O O . GLN A 1 115 ? -2.665 1.742 -13.145 1.00 95.50 115 GLN A O 1
ATOM 892 N N . ARG A 1 116 ? -1.833 3.594 -14.094 1.00 95.62 116 ARG A N 1
ATOM 893 C CA . ARG A 1 116 ? -2.134 4.472 -12.955 1.00 95.62 116 ARG A CA 1
ATOM 894 C C . ARG A 1 116 ? -3.637 4.608 -12.732 1.00 95.62 116 ARG A C 1
ATOM 896 O O . ARG A 1 116 ? -4.066 4.509 -11.584 1.00 95.62 116 ARG A O 1
ATOM 903 N N . ARG A 1 117 ? -4.421 4.802 -13.799 1.00 96.56 117 ARG A N 1
ATOM 904 C CA . ARG A 1 117 ? -5.892 4.826 -13.724 1.00 96.56 117 ARG A CA 1
ATOM 905 C C . ARG A 1 117 ? -6.439 3.501 -13.222 1.00 96.56 117 ARG A C 1
ATOM 907 O O . ARG A 1 117 ? -7.182 3.504 -12.255 1.00 96.56 117 ARG A O 1
ATOM 914 N N . GLN A 1 118 ? -5.957 2.383 -13.757 1.00 96.25 118 GLN A N 1
ATOM 915 C CA . GLN A 1 118 ? -6.361 1.058 -13.294 1.00 96.25 118 GLN A CA 1
ATOM 916 C C . GLN A 1 118 ? -6.114 0.866 -11.785 1.00 96.25 118 GLN A C 1
ATOM 918 O O . GLN A 1 118 ? -6.982 0.363 -11.075 1.00 96.25 118 GLN A O 1
ATOM 923 N N . ILE A 1 119 ? -4.954 1.286 -11.266 1.00 95.94 119 ILE A N 1
ATOM 924 C CA . ILE A 1 119 ? -4.660 1.226 -9.821 1.00 95.94 119 ILE A CA 1
ATOM 925 C C . ILE A 1 119 ? -5.608 2.137 -9.028 1.00 95.94 119 ILE A C 1
ATOM 927 O O . ILE A 1 119 ? -6.091 1.735 -7.967 1.00 95.94 119 ILE A O 1
ATOM 931 N N . LEU A 1 120 ? -5.875 3.346 -9.529 1.00 96.12 120 LEU A N 1
ATOM 932 C CA . LEU A 1 120 ? -6.814 4.297 -8.928 1.00 96.12 120 LEU A CA 1
ATOM 933 C C . LEU A 1 120 ? -8.237 3.740 -8.875 1.00 96.12 120 LEU A C 1
ATOM 935 O O . LEU A 1 120 ? -8.868 3.842 -7.827 1.00 96.12 120 LEU A O 1
ATOM 939 N N . ASP A 1 121 ? -8.707 3.109 -9.946 1.00 96.50 121 ASP A N 1
ATOM 940 C CA . ASP A 1 121 ? -10.044 2.521 -10.030 1.00 96.50 121 ASP A CA 1
ATOM 941 C C . ASP A 1 121 ? -10.188 1.348 -9.057 1.00 96.50 121 ASP A C 1
ATOM 943 O O . ASP A 1 121 ? -11.164 1.272 -8.310 1.00 96.50 121 ASP A O 1
ATOM 947 N N . ILE A 1 122 ? -9.173 0.479 -8.975 1.00 96.44 122 ILE A N 1
ATOM 948 C CA . ILE A 1 122 ? -9.124 -0.608 -7.986 1.00 96.44 122 ILE A CA 1
ATOM 949 C C . ILE A 1 122 ? -9.166 -0.041 -6.560 1.00 96.44 122 ILE A C 1
ATOM 951 O O . ILE A 1 122 ? -9.898 -0.543 -5.700 1.00 96.44 122 ILE A O 1
ATOM 955 N N . TYR A 1 123 ? -8.384 1.004 -6.289 1.00 96.00 123 TYR A N 1
ATOM 956 C CA . TYR A 1 123 ? -8.360 1.657 -4.984 1.00 96.00 123 TYR A CA 1
ATOM 957 C C . TYR A 1 123 ? -9.700 2.321 -4.642 1.00 96.00 123 TYR A C 1
ATOM 959 O O . TYR A 1 123 ? -10.182 2.181 -3.514 1.00 96.00 123 TYR A O 1
ATOM 967 N N . ALA A 1 124 ? -10.323 3.005 -5.602 1.00 94.62 124 ALA A N 1
ATOM 968 C CA . ALA A 1 124 ? -11.603 3.682 -5.430 1.00 94.62 124 ALA A CA 1
ATOM 969 C C . ALA A 1 124 ? -12.745 2.688 -5.189 1.00 94.62 124 ALA A C 1
ATOM 971 O O . ALA A 1 124 ? -13.526 2.898 -4.262 1.00 94.62 124 ALA A O 1
ATOM 972 N N . ALA A 1 125 ? -12.786 1.586 -5.946 1.00 94.06 125 ALA A N 1
ATOM 973 C CA . ALA A 1 125 ? -13.789 0.536 -5.786 1.00 94.06 125 ALA A CA 1
ATOM 974 C C . ALA A 1 125 ? -13.765 -0.070 -4.373 1.00 94.06 125 ALA A C 1
ATOM 976 O O . ALA A 1 125 ? -14.809 -0.295 -3.773 1.00 94.06 125 ALA A O 1
ATOM 977 N N . GLY A 1 126 ? -12.573 -0.307 -3.806 1.00 91.75 126 GLY A N 1
ATOM 978 C CA . GLY A 1 126 ? -12.448 -0.839 -2.441 1.00 91.75 126 GLY A CA 1
ATOM 979 C C . GLY A 1 126 ? -12.967 -2.275 -2.277 1.00 91.75 126 GLY A C 1
ATOM 980 O O . GLY A 1 126 ? -13.210 -2.727 -1.158 1.00 91.75 126 GLY A O 1
ATOM 981 N N . GLU A 1 127 ? -13.142 -2.994 -3.384 1.00 91.38 127 GLU A N 1
ATOM 982 C CA . GLU A 1 127 ? -13.692 -4.344 -3.418 1.00 91.38 127 GLU A CA 1
ATOM 983 C C . GLU A 1 127 ? -12.601 -5.417 -3.415 1.00 91.38 127 GLU A C 1
ATOM 985 O O . GLU A 1 127 ? -11.420 -5.180 -3.680 1.00 91.38 127 GLU A O 1
ATOM 990 N N . THR A 1 128 ? -13.013 -6.644 -3.108 1.00 91.38 128 THR A N 1
ATOM 991 C CA . THR A 1 128 ? -12.135 -7.809 -3.171 1.00 91.38 128 THR A CA 1
ATOM 992 C C . THR A 1 128 ? -12.204 -8.443 -4.559 1.00 91.38 128 THR A C 1
ATOM 994 O O . THR A 1 128 ? -13.246 -8.948 -4.959 1.00 91.38 128 THR A O 1
ATOM 997 N N . GLY A 1 129 ? -11.073 -8.470 -5.263 1.00 92.00 129 GLY A N 1
ATOM 998 C CA . GLY A 1 129 ? -10.925 -9.024 -6.608 1.00 92.00 129 GLY A CA 1
ATOM 999 C C . GLY A 1 129 ? -9.607 -9.780 -6.799 1.00 92.00 129 GLY A C 1
ATOM 1000 O O . GLY A 1 129 ? -8.993 -10.257 -5.844 1.00 92.00 129 GLY A O 1
ATOM 1001 N N . ALA A 1 130 ? -9.161 -9.900 -8.053 1.00 91.75 130 ALA A N 1
ATOM 1002 C CA . ALA A 1 130 ? -7.920 -10.604 -8.395 1.00 91.75 130 ALA A CA 1
ATOM 1003 C C . ALA A 1 130 ? -6.665 -9.859 -7.907 1.00 91.75 130 ALA A C 1
ATOM 1005 O O . ALA A 1 130 ? -5.762 -10.464 -7.336 1.00 91.75 130 ALA A O 1
ATOM 1006 N N . LEU A 1 131 ? -6.638 -8.537 -8.101 1.00 92.81 131 LEU A N 1
ATOM 1007 C CA . LEU A 1 131 ? -5.513 -7.670 -7.735 1.00 92.81 131 LEU A CA 1
ATOM 1008 C C . LEU A 1 131 ? -5.724 -6.937 -6.407 1.00 92.81 131 LEU A C 1
ATOM 1010 O O . LEU A 1 131 ? -4.828 -6.226 -5.963 1.00 92.81 131 LEU A O 1
ATOM 1014 N N . SER A 1 132 ? -6.887 -7.087 -5.764 1.00 96.25 132 SER A N 1
ATOM 1015 C CA . SER A 1 132 ? -7.183 -6.404 -4.507 1.00 96.25 132 SER A CA 1
ATOM 1016 C C . SER A 1 132 ? -7.868 -7.293 -3.486 1.00 96.25 132 SER A C 1
ATOM 1018 O O . SER A 1 132 ? -8.726 -8.102 -3.827 1.00 96.25 132 SER A O 1
ATOM 1020 N N . ARG A 1 133 ? -7.506 -7.136 -2.214 1.00 95.00 133 ARG A N 1
ATOM 1021 C CA . ARG A 1 133 ? -8.153 -7.803 -1.082 1.00 95.00 133 ARG A CA 1
ATOM 1022 C C . ARG A 1 133 ? -8.451 -6.773 -0.003 1.00 95.00 133 ARG A C 1
ATOM 1024 O O . ARG A 1 133 ? -7.536 -6.090 0.452 1.00 95.00 133 ARG A O 1
ATOM 1031 N N . MET A 1 134 ? -9.704 -6.696 0.433 1.00 94.25 134 MET A N 1
ATOM 1032 C CA . MET A 1 134 ? -10.085 -5.895 1.594 1.00 94.25 134 MET A CA 1
ATOM 1033 C C . MET A 1 134 ? -10.019 -6.777 2.841 1.00 94.25 134 MET A C 1
ATOM 1035 O O . MET A 1 134 ? -10.714 -7.790 2.913 1.00 94.25 134 MET A O 1
ATOM 1039 N N . LEU A 1 135 ? -9.177 -6.419 3.808 1.00 93.00 135 LEU A N 1
ATOM 1040 C CA . LEU A 1 135 ? -8.936 -7.223 5.007 1.00 93.00 135 LEU A CA 1
ATOM 1041 C C . LEU A 1 135 ? -9.205 -6.415 6.272 1.00 93.00 135 LEU A C 1
ATOM 1043 O O . LEU A 1 135 ? -8.973 -5.211 6.303 1.00 93.00 135 LEU A O 1
ATOM 1047 N N . ASP A 1 136 ? -9.646 -7.087 7.332 1.00 92.00 136 ASP A N 1
ATOM 1048 C CA . ASP A 1 136 ? -9.714 -6.493 8.670 1.00 92.00 136 ASP A CA 1
ATOM 1049 C C . ASP A 1 136 ? -8.293 -6.236 9.198 1.00 92.00 136 ASP A C 1
ATOM 1051 O O . ASP A 1 136 ? -7.410 -7.091 9.036 1.00 92.00 136 ASP A O 1
ATOM 1055 N N . TYR A 1 137 ? -8.071 -5.088 9.847 1.00 86.94 137 TYR A N 1
ATOM 1056 C CA . TYR A 1 137 ? -6.761 -4.705 10.393 1.00 86.94 137 TYR A CA 1
ATOM 1057 C C . TYR A 1 137 ? -6.178 -5.760 11.358 1.00 86.94 137 TYR A C 1
ATOM 1059 O O . TYR A 1 137 ? -4.959 -5.929 11.445 1.00 86.94 137 TYR A O 1
ATOM 1067 N N . ARG A 1 138 ? -7.026 -6.539 12.042 1.00 85.19 138 ARG A N 1
ATOM 1068 C CA . ARG A 1 138 ? -6.618 -7.614 12.965 1.00 85.19 138 ARG A CA 1
ATOM 1069 C C . ARG A 1 138 ? -5.919 -8.769 12.255 1.00 85.19 138 ARG A C 1
ATOM 1071 O O . ARG A 1 138 ? -5.123 -9.471 12.878 1.00 85.19 138 ARG A O 1
ATOM 1078 N N . THR A 1 139 ? -6.167 -8.941 10.957 1.00 83.62 139 THR A N 1
ATOM 1079 C CA . THR A 1 139 ? -5.507 -9.956 10.116 1.00 83.62 139 THR A CA 1
ATOM 1080 C C . THR A 1 139 ? -3.998 -9.718 10.025 1.00 83.62 139 THR A C 1
ATOM 1082 O O . THR A 1 139 ? -3.229 -10.658 9.849 1.00 83.62 139 THR A O 1
ATOM 1085 N N . PHE A 1 140 ? -3.555 -8.471 10.205 1.00 75.94 140 PHE A N 1
ATOM 1086 C CA . PHE A 1 140 ? -2.147 -8.073 10.144 1.00 75.94 140 PHE A CA 1
ATOM 1087 C C . PHE A 1 140 ? -1.405 -8.253 11.481 1.00 75.94 140 PHE A C 1
ATOM 1089 O O . PHE A 1 140 ? -0.221 -7.926 11.590 1.00 75.94 140 PHE A O 1
ATOM 1096 N N . GLY A 1 141 ? -2.082 -8.764 12.515 1.00 66.75 141 GLY A N 1
ATOM 1097 C CA . GLY A 1 141 ? -1.508 -8.963 13.841 1.00 66.75 141 GLY A CA 1
ATOM 1098 C C . GLY A 1 141 ? -0.389 -10.008 13.853 1.00 66.75 141 GLY A C 1
ATOM 1099 O O . GLY A 1 141 ? -0.631 -11.209 13.747 1.00 66.75 141 GLY A O 1
ATOM 1100 N N . TYR A 1 142 ? 0.847 -9.565 14.078 1.00 57.69 142 TYR A N 1
ATOM 1101 C CA . TYR A 1 142 ? 1.985 -10.449 14.326 1.00 57.69 142 TYR A CA 1
ATOM 1102 C C . TYR A 1 142 ? 1.885 -11.102 15.716 1.00 57.69 142 TYR A C 1
ATOM 1104 O O . TYR A 1 142 ? 2.133 -10.460 16.737 1.00 57.69 142 TYR A O 1
ATOM 1112 N N . ARG A 1 143 ? 1.586 -12.408 15.783 1.00 52.84 143 ARG A N 1
ATOM 1113 C CA . ARG A 1 143 ? 1.758 -13.219 17.005 1.00 52.84 143 ARG A CA 1
ATOM 1114 C C . ARG A 1 143 ? 3.069 -13.994 16.933 1.00 52.84 143 ARG A C 1
ATOM 1116 O O . ARG A 1 143 ? 3.143 -15.059 16.328 1.00 52.84 143 ARG A O 1
ATOM 1123 N N . ARG A 1 144 ? 4.115 -13.491 17.588 1.00 50.16 144 ARG A N 1
ATOM 1124 C CA . ARG A 1 144 ? 5.358 -14.253 17.772 1.00 50.16 144 ARG A CA 1
ATOM 1125 C C . ARG A 1 144 ? 5.184 -15.227 18.939 1.00 50.16 144 ARG A C 1
ATOM 1127 O O . ARG A 1 144 ? 5.413 -14.870 20.090 1.00 50.16 144 ARG A O 1
ATOM 1134 N N . ILE A 1 145 ? 4.796 -16.465 18.644 1.00 52.03 145 ILE A N 1
ATOM 1135 C CA . ILE A 1 145 ? 4.792 -17.545 19.639 1.00 52.03 145 ILE A CA 1
ATOM 1136 C C . ILE A 1 145 ? 6.236 -18.028 19.803 1.00 52.03 145 ILE A C 1
ATOM 1138 O O . ILE A 1 145 ? 6.842 -18.544 18.863 1.00 52.03 145 ILE A O 1
ATOM 1142 N N . ARG A 1 146 ? 6.820 -17.849 20.994 1.00 46.88 146 ARG A N 1
ATOM 1143 C CA . ARG A 1 146 ? 8.090 -18.506 21.330 1.00 46.88 146 ARG A CA 1
ATOM 1144 C C . ARG A 1 146 ? 7.828 -20.000 21.501 1.00 46.88 146 ARG A C 1
ATOM 1146 O O . ARG A 1 146 ? 7.336 -20.422 22.540 1.00 46.88 146 ARG A O 1
ATOM 1153 N N . VAL A 1 147 ? 8.188 -20.796 20.499 1.00 51.28 147 VAL A N 1
ATOM 1154 C CA . VAL A 1 147 ? 8.255 -22.253 20.645 1.00 51.28 147 VAL A CA 1
ATOM 1155 C C . VAL A 1 147 ? 9.572 -22.586 21.340 1.00 51.28 147 VAL A C 1
ATOM 1157 O O . VAL A 1 147 ? 10.635 -22.580 20.720 1.00 51.28 147 VAL A O 1
ATOM 1160 N N . LEU A 1 148 ? 9.519 -22.827 22.649 1.00 64.06 148 LEU A N 1
ATOM 1161 C CA . LEU A 1 148 ? 10.660 -23.358 23.388 1.00 64.06 148 LEU A CA 1
ATOM 1162 C C . LEU A 1 148 ? 10.794 -24.844 23.038 1.00 64.06 148 LEU A C 1
ATOM 1164 O O . LEU A 1 148 ? 9.876 -25.624 23.284 1.00 64.06 148 LEU A O 1
ATOM 1168 N N . ARG A 1 149 ? 11.925 -25.249 22.450 1.00 51.12 149 ARG A N 1
ATOM 1169 C CA . ARG A 1 149 ? 12.254 -26.676 22.362 1.00 51.12 149 ARG A CA 1
ATOM 1170 C C . ARG A 1 149 ? 12.744 -27.131 23.739 1.00 51.12 149 ARG A C 1
ATOM 1172 O O . ARG A 1 149 ? 13.656 -26.489 24.263 1.00 51.12 149 ARG A O 1
ATOM 1179 N N . PRO A 1 150 ? 12.194 -28.211 24.320 1.00 60.38 150 PRO A N 1
ATOM 1180 C CA . PRO A 1 150 ? 12.771 -28.780 25.527 1.00 60.38 150 PRO A CA 1
ATOM 1181 C C . PRO A 1 150 ? 14.208 -29.209 25.225 1.00 60.38 150 PRO A C 1
ATOM 1183 O O . PRO A 1 150 ? 14.479 -29.824 24.188 1.00 60.38 150 PRO A O 1
ATOM 1186 N N . LEU A 1 151 ? 15.130 -28.846 26.114 1.00 61.62 151 LEU A N 1
ATOM 1187 C CA . LEU A 1 151 ? 16.529 -29.236 26.017 1.00 61.62 151 LEU A CA 1
ATOM 1188 C C . LEU A 1 151 ? 16.612 -30.769 26.045 1.00 61.62 151 LEU A C 1
ATOM 1190 O O . LEU A 1 151 ? 16.341 -31.391 27.068 1.00 61.62 151 LEU A O 1
ATOM 1194 N N . ARG A 1 152 ? 16.972 -31.384 24.915 1.00 65.62 152 ARG A N 1
ATOM 1195 C CA . ARG A 1 152 ? 17.312 -32.809 24.859 1.00 65.62 152 ARG A CA 1
ATOM 1196 C C . ARG A 1 152 ? 18.793 -32.949 25.195 1.00 65.62 152 ARG A C 1
ATOM 1198 O O . ARG A 1 152 ? 19.637 -32.768 24.324 1.00 65.62 152 ARG A O 1
ATOM 1205 N N . MET A 1 153 ? 19.099 -33.211 26.462 1.00 55.97 153 MET A N 1
ATOM 1206 C CA . MET A 1 153 ? 20.433 -33.629 26.895 1.00 55.97 153 MET A CA 1
ATOM 1207 C C . MET A 1 153 ? 20.508 -35.154 26.863 1.00 55.97 153 MET A C 1
ATOM 1209 O O . MET A 1 153 ? 19.735 -35.826 27.543 1.00 55.97 153 MET A O 1
ATOM 1213 N N . THR A 1 154 ? 21.448 -35.690 26.090 1.00 64.81 154 THR A N 1
ATOM 1214 C CA . THR A 1 154 ? 21.822 -37.105 26.143 1.00 64.81 154 THR A CA 1
ATOM 1215 C C . THR A 1 154 ? 23.037 -37.228 27.058 1.00 64.81 154 THR A C 1
ATOM 1217 O O . THR A 1 154 ? 24.079 -36.639 26.782 1.00 64.81 154 THR A O 1
ATOM 1220 N N . LEU A 1 155 ? 22.898 -37.955 28.168 1.00 64.31 155 LEU A N 1
ATOM 1221 C CA . LEU A 1 155 ? 24.010 -38.322 29.046 1.00 64.31 155 LEU A CA 1
ATOM 1222 C C . LEU A 1 155 ? 24.599 -39.643 28.549 1.00 64.31 155 LEU A C 1
ATOM 1224 O O . LEU A 1 155 ? 24.000 -40.699 28.745 1.00 64.31 155 LEU A O 1
ATOM 1228 N N . GLU A 1 156 ? 25.770 -39.595 27.919 1.00 60.66 156 GLU A N 1
ATOM 1229 C CA . GLU A 1 156 ? 26.564 -40.802 27.688 1.00 60.66 156 GLU A CA 1
ATOM 1230 C C . GLU A 1 156 ? 27.371 -41.125 28.949 1.00 60.66 156 GLU A C 1
ATOM 1232 O O . GLU A 1 156 ? 28.395 -40.511 29.249 1.00 60.66 156 GLU A O 1
ATOM 1237 N N . LEU A 1 157 ? 26.885 -42.099 29.721 1.00 59.81 157 LEU A N 1
ATOM 1238 C CA . LEU A 1 157 ? 27.639 -42.688 30.824 1.00 59.81 157 LEU A CA 1
ATOM 1239 C C . LEU A 1 157 ? 28.663 -43.667 30.251 1.00 59.81 157 LEU A C 1
ATOM 1241 O O . LEU A 1 157 ? 28.354 -44.823 29.962 1.00 59.81 157 LEU A O 1
ATOM 1245 N N . ILE A 1 158 ? 29.903 -43.207 30.106 1.00 59.84 158 ILE A N 1
ATOM 1246 C CA . ILE A 1 158 ? 31.021 -44.084 29.764 1.00 59.84 158 ILE A CA 1
ATOM 1247 C C . ILE A 1 158 ? 31.282 -44.997 30.968 1.00 59.84 158 ILE A C 1
ATOM 1249 O O . ILE A 1 158 ? 31.733 -44.555 32.028 1.00 59.84 158 ILE A O 1
ATOM 1253 N N . ARG A 1 159 ? 30.984 -46.290 30.818 1.00 34.84 159 ARG A N 1
ATOM 1254 C CA . ARG A 1 159 ? 31.305 -47.312 31.815 1.00 34.84 159 ARG A CA 1
ATOM 1255 C C . ARG A 1 159 ? 32.800 -47.607 31.746 1.00 34.84 159 ARG A C 1
ATOM 1257 O O . ARG A 1 159 ? 33.255 -48.321 30.859 1.00 34.84 159 ARG A O 1
ATOM 1264 N N . TRP A 1 160 ? 33.559 -47.085 32.704 1.00 42.12 160 TRP A N 1
ATOM 1265 C CA . TRP A 1 160 ? 34.926 -47.540 32.941 1.00 42.12 160 TRP A CA 1
ATOM 1266 C C . TRP A 1 160 ? 34.886 -49.000 33.397 1.00 42.12 160 TRP A C 1
ATOM 1268 O O . TRP A 1 160 ? 34.517 -49.300 34.533 1.00 42.12 160 TRP A O 1
ATOM 1278 N N . VAL A 1 161 ? 35.245 -49.925 32.508 1.00 42.38 161 VAL A N 1
ATOM 1279 C CA . VAL A 1 161 ? 35.570 -51.296 32.903 1.00 42.38 161 VAL A CA 1
ATOM 1280 C C . VAL A 1 161 ? 36.993 -51.270 33.449 1.00 42.38 161 VAL A C 1
ATOM 1282 O O . VAL A 1 161 ? 37.961 -51.129 32.708 1.00 42.38 161 VAL A O 1
ATOM 1285 N N . TRP A 1 162 ? 37.107 -51.363 34.771 1.00 32.44 162 TRP A N 1
ATOM 1286 C CA . TRP A 1 162 ? 38.372 -51.579 35.466 1.00 32.44 162 TRP A CA 1
ATOM 1287 C C . TRP A 1 162 ? 38.901 -52.981 35.128 1.00 32.44 162 TRP A C 1
ATOM 1289 O O . TRP A 1 162 ? 38.513 -53.970 35.744 1.00 32.44 162 TRP A O 1
ATOM 1299 N N . SER A 1 163 ? 39.794 -53.087 34.149 1.00 43.88 163 SER A N 1
ATOM 1300 C CA . SER A 1 163 ? 40.590 -54.293 33.911 1.00 43.88 163 SER A CA 1
ATOM 1301 C C . SER A 1 163 ? 41.988 -54.086 34.483 1.00 43.88 163 SER A C 1
ATOM 1303 O O . SER A 1 163 ? 42.874 -53.576 33.803 1.00 43.88 163 SER A O 1
ATOM 1305 N N . GLY A 1 164 ? 42.175 -54.466 35.749 1.00 44.75 164 GLY A N 1
ATOM 1306 C CA . GLY A 1 164 ? 43.509 -54.546 36.348 1.00 44.75 164 GLY A CA 1
ATOM 1307 C C . GLY A 1 164 ? 43.603 -54.075 37.793 1.00 44.75 164 GLY A C 1
ATOM 1308 O O . GLY A 1 164 ? 44.366 -53.162 38.086 1.00 44.75 164 GLY A O 1
ATOM 1309 N N . TRP A 1 165 ? 42.892 -54.728 38.715 1.00 34.00 165 TRP A N 1
ATOM 1310 C CA . TRP A 1 165 ? 43.270 -54.693 40.129 1.00 34.00 165 TRP A CA 1
ATOM 1311 C C . TRP A 1 165 ? 43.643 -56.100 40.594 1.00 34.00 165 TRP A C 1
ATOM 1313 O O . TRP A 1 165 ? 42.798 -56.993 40.623 1.00 34.00 165 TRP A O 1
ATOM 1323 N N . LYS A 1 166 ? 44.918 -56.302 40.946 1.00 39.16 166 LYS A N 1
ATOM 1324 C CA . LYS A 1 166 ? 45.355 -57.409 41.807 1.00 39.16 166 LYS A CA 1
ATOM 1325 C C . LYS A 1 166 ? 45.626 -56.842 43.204 1.00 39.16 166 LYS A C 1
ATOM 1327 O O . LYS A 1 166 ? 46.331 -55.836 43.293 1.00 39.16 166 LYS A O 1
ATOM 1332 N N . PRO A 1 167 ? 45.133 -57.467 44.285 1.00 36.34 167 PRO A N 1
ATOM 1333 C CA . PRO A 1 167 ? 45.384 -56.975 45.629 1.00 36.34 167 PRO A CA 1
ATOM 1334 C C . PRO A 1 167 ? 46.827 -57.301 46.040 1.00 36.34 167 PRO A C 1
ATOM 1336 O O . PRO A 1 167 ? 47.280 -58.437 45.903 1.00 36.34 167 PRO A O 1
ATOM 1339 N N . LYS A 1 168 ? 47.541 -56.320 46.594 1.00 38.88 168 LYS A N 1
ATOM 1340 C CA . LYS A 1 168 ? 48.669 -56.553 47.506 1.00 38.88 168 LYS A CA 1
ATOM 1341 C C . LYS A 1 168 ? 48.509 -55.633 48.715 1.00 38.88 168 LYS A C 1
ATOM 1343 O O . LYS A 1 168 ? 48.596 -54.417 48.591 1.00 38.88 168 LYS A O 1
ATOM 1348 N N . LEU A 1 169 ? 48.257 -56.236 49.872 1.00 33.31 169 LEU A N 1
ATOM 1349 C CA . LEU A 1 169 ? 48.427 -55.639 51.202 1.00 33.31 169 LEU A CA 1
ATOM 1350 C C . LEU A 1 169 ? 49.815 -56.055 51.737 1.00 33.31 169 LEU A C 1
ATOM 1352 O O . LEU A 1 169 ? 50.309 -57.094 51.293 1.00 33.31 169 LEU A O 1
ATOM 1356 N N . PRO A 1 170 ? 50.405 -55.415 52.765 1.00 38.78 170 PRO A N 1
ATOM 1357 C CA . PRO A 1 170 ? 50.304 -54.035 53.245 1.00 38.78 170 PRO A CA 1
ATOM 1358 C C . PRO A 1 170 ? 51.694 -53.341 53.292 1.00 38.78 170 PRO A C 1
ATOM 1360 O O . PRO A 1 170 ? 52.734 -53.994 53.325 1.00 38.78 170 PRO A O 1
ATOM 1363 N N . GLY A 1 171 ? 51.718 -52.008 53.400 1.00 36.06 171 GLY A N 1
ATOM 1364 C CA . GLY A 1 171 ? 52.860 -51.284 53.978 1.00 36.06 171 GLY A CA 1
ATOM 1365 C C . GLY A 1 171 ? 53.658 -50.355 53.051 1.00 36.06 171 GLY A C 1
ATOM 1366 O O . GLY A 1 171 ? 54.250 -50.784 52.068 1.00 36.06 171 GLY A O 1
ATOM 1367 N N . LYS A 1 172 ? 53.771 -49.104 53.528 1.00 33.69 172 LYS A N 1
ATOM 1368 C CA . LYS A 1 172 ? 54.678 -47.994 53.157 1.00 33.69 172 LYS A CA 1
ATOM 1369 C C . LYS A 1 172 ? 54.141 -46.921 52.193 1.00 33.69 172 LYS A C 1
ATOM 1371 O O . LYS A 1 172 ? 54.136 -47.049 50.978 1.00 33.69 172 LYS A O 1
ATOM 1376 N N . SER A 1 173 ? 53.736 -45.829 52.847 1.00 38.56 173 SER A N 1
ATOM 1377 C CA . SER A 1 173 ? 53.853 -44.402 52.504 1.00 38.56 173 SER A CA 1
ATOM 1378 C C . SER A 1 173 ? 54.450 -44.006 51.147 1.00 38.56 173 SER A C 1
ATOM 1380 O O . SER A 1 173 ? 55.614 -44.298 50.878 1.00 38.56 173 SER A O 1
ATOM 1382 N N . SER A 1 174 ? 53.752 -43.136 50.410 1.00 32.84 174 SER A N 1
ATOM 1383 C CA . SER A 1 174 ? 54.247 -41.783 50.075 1.00 32.84 174 SER A CA 1
ATOM 1384 C C . SER A 1 174 ? 53.236 -40.971 49.246 1.00 32.84 174 SER A C 1
ATOM 1386 O O . SER A 1 174 ? 52.421 -41.508 48.503 1.00 32.84 174 SER A O 1
ATOM 1388 N N . LEU A 1 175 ? 53.286 -39.654 49.468 1.00 39.22 175 LEU A N 1
ATOM 1389 C CA . LEU A 1 175 ? 52.478 -38.573 48.898 1.00 39.22 175 LEU A CA 1
ATOM 1390 C C . LEU A 1 175 ? 52.530 -38.495 47.366 1.00 39.22 175 LEU A C 1
ATOM 1392 O O . LEU A 1 175 ? 53.633 -38.481 46.828 1.00 39.22 175 LEU A O 1
ATOM 1396 N N . THR A 1 176 ? 51.406 -38.138 46.721 1.00 36.69 176 THR A N 1
ATOM 1397 C CA . THR A 1 176 ? 51.463 -37.373 45.456 1.00 36.69 176 THR A CA 1
ATOM 1398 C C . THR A 1 176 ? 50.298 -36.383 45.267 1.00 36.69 176 THR A C 1
ATOM 1400 O O . THR A 1 176 ? 49.200 -36.734 44.857 1.00 36.69 176 THR A O 1
ATOM 1403 N N . ARG A 1 177 ? 50.599 -35.118 45.584 1.00 34.94 177 ARG A N 1
ATOM 1404 C CA . ARG A 1 177 ? 50.338 -33.854 44.856 1.00 34.94 177 ARG A CA 1
ATOM 1405 C C . ARG A 1 177 ? 49.125 -33.766 43.900 1.00 34.94 177 ARG A C 1
ATOM 1407 O O . ARG A 1 177 ? 49.164 -34.262 42.779 1.00 34.94 177 ARG A O 1
ATOM 1414 N N . ILE A 1 178 ? 48.143 -32.947 44.286 1.00 41.94 178 ILE A N 1
ATOM 1415 C CA . ILE A 1 178 ? 47.058 -32.429 43.432 1.00 41.94 178 ILE A CA 1
ATOM 1416 C C . ILE A 1 178 ? 47.608 -31.293 42.546 1.00 41.94 178 ILE A C 1
ATOM 1418 O O . ILE A 1 178 ? 48.246 -30.369 43.053 1.00 41.94 178 ILE A O 1
ATOM 1422 N N . ARG A 1 179 ? 47.358 -31.330 41.229 1.00 38.38 179 ARG A N 1
ATOM 1423 C CA . ARG A 1 179 ? 47.489 -30.165 40.333 1.00 38.38 179 ARG A CA 1
ATOM 1424 C C . ARG A 1 179 ? 46.131 -29.857 39.707 1.00 38.38 179 ARG A C 1
ATOM 1426 O O . ARG A 1 179 ? 45.558 -30.704 39.033 1.00 38.38 179 ARG A O 1
ATOM 1433 N N . HIS A 1 180 ? 45.656 -28.633 39.913 1.00 37.56 180 HIS A N 1
ATOM 1434 C CA . HIS A 1 180 ? 44.551 -28.041 39.166 1.00 37.56 180 HIS A CA 1
ATOM 1435 C C . HIS A 1 180 ? 45.056 -27.558 37.799 1.00 37.56 180 HIS A C 1
ATOM 1437 O O . HIS A 1 180 ? 46.043 -26.824 37.738 1.00 37.56 180 HIS A O 1
ATOM 1443 N N . SER A 1 181 ? 44.370 -27.917 36.713 1.00 41.81 181 SER A N 1
ATOM 1444 C CA . SER A 1 181 ? 44.474 -27.216 35.429 1.00 41.81 181 SER A CA 1
ATOM 1445 C C . SER A 1 181 ? 43.129 -26.566 35.107 1.00 41.81 181 SER A C 1
ATOM 1447 O O . SER A 1 181 ? 42.099 -27.228 34.993 1.00 41.81 181 SER A O 1
ATOM 1449 N N . GLY A 1 182 ? 43.140 -25.235 35.029 1.00 37.78 182 GLY A N 1
ATOM 1450 C CA . GLY A 1 182 ? 41.993 -24.423 34.645 1.00 37.78 182 GLY A CA 1
ATOM 1451 C C . GLY A 1 182 ? 41.708 -24.524 33.148 1.00 37.78 182 GLY A C 1
ATOM 1452 O O . GLY A 1 182 ? 42.624 -24.519 32.325 1.00 37.78 182 GLY A O 1
ATOM 1453 N N . ALA A 1 183 ? 40.424 -24.598 32.807 1.00 42.84 183 ALA A N 1
ATOM 1454 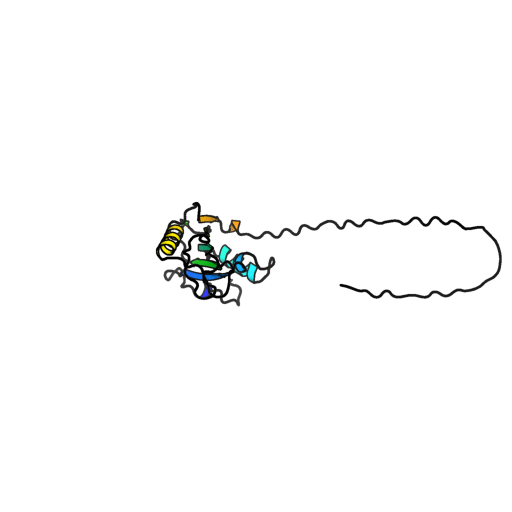C CA . ALA A 1 183 ? 39.928 -24.520 31.442 1.00 42.84 183 ALA A CA 1
ATOM 1455 C C . ALA A 1 183 ? 39.817 -23.052 30.986 1.00 42.84 183 ALA A C 1
ATOM 1457 O O . ALA A 1 183 ? 39.286 -22.208 31.707 1.00 42.84 183 ALA A O 1
ATOM 1458 N N . LYS A 1 184 ? 40.290 -22.758 29.768 1.00 46.88 184 LYS A N 1
ATOM 1459 C CA . LYS A 1 184 ? 39.975 -21.533 29.013 1.00 46.88 184 LYS A CA 1
ATOM 1460 C C . LYS A 1 184 ? 38.777 -21.806 28.091 1.00 46.88 184 LYS A C 1
ATOM 1462 O O . LYS A 1 184 ? 38.791 -22.840 27.423 1.00 46.88 184 LYS A O 1
ATOM 1467 N N . PRO A 1 185 ? 37.794 -20.897 27.974 1.00 41.88 185 PRO A N 1
ATOM 1468 C CA . PRO A 1 185 ? 36.756 -21.003 26.959 1.00 41.88 185 PRO A CA 1
ATOM 1469 C C . PRO A 1 185 ? 37.216 -20.377 25.632 1.00 41.88 185 PRO A C 1
ATOM 1471 O O . PRO A 1 185 ? 37.801 -19.296 25.604 1.00 41.88 185 PRO A O 1
ATOM 1474 N N . SER A 1 186 ? 36.930 -21.074 24.533 1.00 38.03 186 SER A N 1
ATOM 1475 C CA . SER A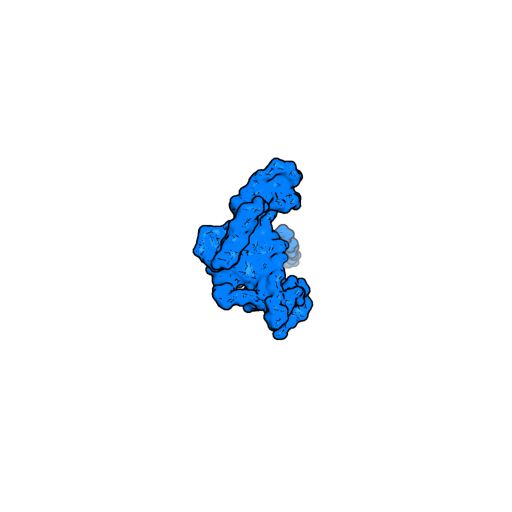 1 186 ? 37.076 -20.620 23.147 1.00 38.03 186 SER A CA 1
ATOM 1476 C C . SER A 1 186 ? 35.680 -20.587 22.523 1.00 38.03 186 SER A C 1
ATOM 1478 O O . SER A 1 186 ? 35.076 -21.645 22.355 1.00 38.03 186 SER A O 1
ATOM 1480 N N . SER A 1 187 ? 35.181 -19.401 22.174 1.00 50.72 187 SER A N 1
ATOM 1481 C CA . SER A 1 187 ? 33.971 -19.211 21.365 1.00 50.72 187 SER A CA 1
ATOM 1482 C C . SER A 1 187 ? 34.355 -18.742 19.961 1.00 50.72 187 SER A C 1
ATOM 1484 O O . SER A 1 187 ? 35.018 -17.713 19.816 1.00 50.72 187 SER A O 1
ATOM 1486 N N . ARG A 1 188 ? 33.924 -19.502 18.952 1.00 38.28 188 ARG A N 1
ATOM 1487 C CA . ARG A 1 188 ? 33.607 -18.998 17.611 1.00 38.28 188 ARG A CA 1
ATOM 1488 C C . ARG A 1 188 ? 32.111 -18.730 17.548 1.00 38.28 188 ARG A C 1
ATOM 1490 O O . ARG A 1 188 ? 31.382 -19.462 18.256 1.00 38.28 188 ARG A O 1
#

Radius of gyration: 31.69 Å; chains: 1; bounding box: 72×78×77 Å